Protein AF-A0A1V4TKJ9-F1 (afdb_monomer)

pLDDT: mean 89.29, std 8.99, range [47.62, 98.25]

Foldseek 3Di:
DQVVCCVVPVDHDKDWDDDVLRVPTDWIDDPVSFFIFDPVVFKDKFFAAPVPRHGDDAFDKGFIFIFGPPDDPRGGDRDGPQWIWGKHQDQDPVRDRGIGIGDTQAGNVQWDQFPNFTDHVSLLQVLQVVDQQFDNDKAWEWEDDPPGIAIEIETETDPVQPDPPPVSVVVVQVSSQVSCCVRRVDRYHYHYDYVPPDDDDDPDDPRYHYPYDD

Mean predicted aligned error: 8.85 Å

Secondary structure (DSSP, 8-state):
-HHHHHHHH------EEEEGGGTEEEEEE-TT-SSEEP-TTTEEEEEE-TTT-PBPPTT-EEEEEEEESS--SS---SEEEEEEEEEE-SPPTTS--S-EEPPP--BSTT-EEETTEEE-HHHHHHHHHTSTTEEEEEEEEEEEETTEEEEEEEEEEPTTTS-S-HHHHHHHHHHHHHHHHHHH-S-EEEEEE-TT-SPP-SSS---EEE----

Nearest PDB structures (foldseek):
  4rvo-assembly2_D  TM=9.087E-01  e=5.898E-28  Bacteroides thetaiotaomicron VPI-5482
  4r1m-assembly2_D  TM=9.110E-01  e=1.470E-27  Bacteroides thetaiotaomicron VPI-5482
  4r1m-assembly1_B  TM=9.215E-01  e=5.276E-27  Bacteroides thetaiotaomicron VPI-5482
  4rvo-assembly1_B  TM=9.141E-01  e=5.959E-27  Bacteroides thetaiotaomicron VPI-5482
  4r1l-assembly2_C  TM=5.191E-01  e=3.446E-27  Bacteroides thetaiotaomicron VPI-5482

Solvent-accessible surface area (backbone atoms only — not comparable to full-atom values): 12448 Å² total; per-residue (Å²): 108,62,66,61,46,28,77,75,69,76,44,88,78,72,59,70,45,61,42,72,92,71,74,28,78,74,30,33,34,58,97,80,71,75,35,30,40,42,61,59,92,45,32,50,77,48,42,18,34,81,87,80,68,44,76,49,60,85,62,40,74,16,28,37,25,39,23,44,73,74,44,80,95,66,69,39,72,71,40,73,70,40,35,28,28,26,43,39,73,67,69,43,94,88,70,49,72,48,36,25,32,46,72,74,49,41,36,66,84,65,47,41,73,50,82,88,38,80,42,39,64,47,56,55,48,55,56,50,68,74,39,90,50,46,41,95,52,59,37,40,38,36,36,59,64,86,95,42,60,44,40,38,38,39,32,24,34,29,72,88,65,64,58,96,51,66,72,58,52,54,56,51,46,52,53,52,34,51,50,46,29,73,74,62,75,43,82,58,45,68,44,84,44,60,66,84,70,66,89,83,58,95,69,86,64,80,39,68,45,79,64,56,79,129

Radius of gyration: 19.55 Å; Cα contacts (8 Å, |Δi|>4): 393; chains: 1; bounding box: 54×44×49 Å

Sequence (214 aa):
MRDRIYERLGIKAIDIYGTSELSGPLWCECSEQNGIHVWADMTLIEVLDPATGEPVANGEKGELVVTMLQKEALPIVRYRTGDITTMHEDVCPCGRTHPRIGRIQGRVDDMIIVRGINVFPSQVEHSLMTNPEVGNEFQIVVDRKGALDTMLVRVELRPEAFGDRLFELDAIKDRITHKLRGSLNVGVNVEIVEPGSLPRFEGKAKRVVDKRSL

Structure (mmCIF, N/CA/C/O backbone):
data_AF-A0A1V4TKJ9-F1
#
_entry.id   AF-A0A1V4TKJ9-F1
#
loop_
_atom_site.group_PDB
_atom_site.id
_atom_site.type_symbol
_atom_site.label_atom_id
_atom_site.label_alt_id
_atom_site.label_comp_id
_atom_site.label_asym_id
_atom_site.label_entity_id
_atom_site.label_seq_id
_atom_site.pdbx_PDB_ins_code
_atom_site.Cartn_x
_atom_site.Cartn_y
_atom_site.Cartn_z
_atom_site.occupancy
_atom_site.B_iso_or_equiv
_atom_site.auth_seq_id
_atom_site.auth_comp_id
_atom_site.auth_asym_id
_atom_site.auth_atom_id
_atom_site.pdbx_PDB_model_num
ATOM 1 N N . MET A 1 1 ? -3.222 11.098 0.802 1.00 71.94 1 MET A N 1
ATOM 2 C CA . MET A 1 1 ? -2.048 11.972 1.052 1.00 71.94 1 MET A CA 1
ATOM 3 C C . MET A 1 1 ? -1.622 12.708 -0.210 1.00 71.94 1 MET A C 1
ATOM 5 O O . MET A 1 1 ? -1.584 13.926 -0.155 1.00 71.94 1 MET A O 1
ATOM 9 N N . ARG A 1 2 ? -1.374 12.011 -1.332 1.00 86.25 2 ARG A N 1
ATOM 10 C CA . ARG A 1 2 ? -1.062 12.615 -2.643 1.00 86.25 2 ARG A CA 1
ATOM 11 C C . ARG A 1 2 ? -2.018 13.750 -3.031 1.00 86.25 2 ARG A C 1
ATOM 13 O O . ARG A 1 2 ? -1.562 14.869 -3.222 1.00 86.25 2 ARG A O 1
ATOM 20 N N . ASP A 1 3 ? -3.323 13.485 -3.036 1.00 86.19 3 ASP A N 1
ATOM 21 C CA . ASP A 1 3 ? -4.326 14.487 -3.438 1.00 86.19 3 ASP A CA 1
ATOM 22 C C . ASP A 1 3 ? -4.294 15.717 -2.530 1.00 86.19 3 ASP A C 1
ATOM 24 O O . ASP A 1 3 ? -4.290 16.841 -3.005 1.00 86.19 3 ASP A O 1
ATOM 28 N N . ARG A 1 4 ? -4.108 15.514 -1.221 1.00 85.56 4 ARG A N 1
ATOM 29 C CA . ARG A 1 4 ? -3.966 16.611 -0.250 1.00 85.56 4 ARG A CA 1
ATOM 30 C C . ARG A 1 4 ? -2.712 17.464 -0.483 1.00 85.56 4 ARG A C 1
ATOM 32 O O . ARG A 1 4 ? -2.744 18.658 -0.201 1.00 85.56 4 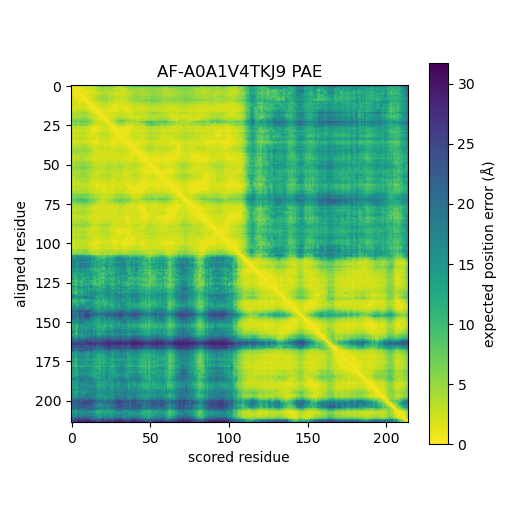ARG A O 1
ATOM 39 N N . ILE A 1 5 ? -1.605 16.872 -0.944 1.00 88.00 5 ILE A N 1
ATOM 40 C CA . ILE A 1 5 ? -0.387 17.617 -1.316 1.00 88.00 5 ILE A CA 1
ATOM 41 C C . ILE A 1 5 ? -0.684 18.479 -2.545 1.00 88.00 5 ILE A C 1
ATOM 43 O O . ILE A 1 5 ? -0.371 19.669 -2.549 1.00 88.00 5 ILE A O 1
ATOM 47 N N . TYR A 1 6 ? -1.340 17.893 -3.547 1.00 91.38 6 TYR A N 1
ATOM 48 C CA . TYR A 1 6 ? -1.729 18.600 -4.760 1.00 91.38 6 TYR A CA 1
ATOM 49 C C . TYR A 1 6 ? -2.710 19.745 -4.472 1.00 91.38 6 TYR A C 1
ATOM 51 O O . TYR A 1 6 ? -2.458 20.873 -4.877 1.00 91.38 6 TYR A O 1
ATOM 59 N N . GLU A 1 7 ? -3.769 19.496 -3.703 1.00 93.75 7 GLU A N 1
ATOM 60 C CA . GLU A 1 7 ? -4.778 20.496 -3.326 1.00 93.75 7 GLU A CA 1
ATOM 61 C C . GLU A 1 7 ? -4.181 21.699 -2.587 1.00 93.75 7 GLU A C 1
ATOM 63 O O . GLU A 1 7 ? -4.624 22.828 -2.782 1.00 93.75 7 GLU A O 1
ATOM 68 N N . ARG A 1 8 ? -3.183 21.476 -1.724 1.00 92.75 8 ARG A N 1
ATOM 69 C CA . ARG A 1 8 ? -2.593 22.543 -0.901 1.00 92.75 8 ARG A CA 1
ATOM 70 C C . ARG A 1 8 ? -1.489 23.320 -1.600 1.00 92.75 8 ARG A C 1
ATOM 72 O O . ARG A 1 8 ? -1.318 24.498 -1.309 1.00 92.75 8 ARG A O 1
ATOM 79 N N . LEU A 1 9 ? -0.700 22.653 -2.439 1.00 95.88 9 LEU A N 1
ATOM 80 C CA . LEU A 1 9 ? 0.533 23.223 -2.989 1.00 95.88 9 LEU A CA 1
ATOM 81 C C . LEU A 1 9 ? 0.490 23.404 -4.510 1.00 95.88 9 LEU A C 1
ATOM 83 O O . LEU A 1 9 ? 1.365 24.062 -5.059 1.00 95.88 9 LEU A O 1
ATOM 87 N N . GLY A 1 10 ? -0.481 22.807 -5.205 1.00 94.94 10 GLY A N 1
ATOM 88 C CA . GLY A 1 10 ? -0.532 22.776 -6.669 1.00 94.94 10 GLY A CA 1
ATOM 89 C C . GLY A 1 10 ? 0.558 21.907 -7.311 1.00 94.94 10 GLY A C 1
ATOM 90 O O . GLY A 1 10 ? 0.783 21.995 -8.516 1.00 94.94 10 GLY A O 1
ATOM 91 N N . ILE A 1 11 ? 1.250 21.072 -6.527 1.00 95.31 11 ILE A N 1
ATOM 92 C CA . ILE A 1 11 ? 2.398 20.267 -6.973 1.00 95.31 11 ILE A CA 1
ATOM 93 C C . ILE A 1 11 ? 1.984 18.801 -7.115 1.00 95.31 11 ILE A C 1
ATOM 95 O O . ILE A 1 11 ? 1.393 18.217 -6.205 1.00 95.31 11 ILE A O 1
ATOM 99 N N . LYS A 1 12 ? 2.334 18.179 -8.248 1.00 92.56 12 LYS A N 1
ATOM 100 C CA . LYS A 1 12 ? 2.172 16.733 -8.443 1.00 92.56 12 LYS A CA 1
ATOM 101 C C . LYS A 1 12 ? 3.257 15.976 -7.676 1.00 92.56 12 LYS A C 1
ATOM 103 O O . LYS A 1 12 ? 4.438 16.121 -7.974 1.00 92.56 12 LYS A O 1
ATOM 108 N N . ALA A 1 13 ? 2.851 15.150 -6.716 1.00 94.12 13 ALA A N 1
ATOM 109 C CA . ALA A 1 13 ? 3.750 14.229 -6.026 1.00 94.12 13 ALA A CA 1
ATOM 110 C C . ALA A 1 13 ? 3.891 12.915 -6.814 1.00 94.12 13 ALA A C 1
ATOM 112 O O . ALA A 1 13 ? 2.884 12.322 -7.206 1.00 94.12 13 ALA A O 1
ATOM 113 N N . ILE A 1 14 ? 5.131 12.473 -7.016 1.00 95.25 14 ILE A N 1
ATOM 114 C CA . ILE A 1 14 ? 5.501 11.225 -7.696 1.00 95.25 14 ILE A CA 1
ATOM 115 C C . ILE A 1 14 ? 5.927 10.215 -6.637 1.00 95.25 14 ILE A C 1
ATOM 117 O O . ILE A 1 14 ? 6.733 10.550 -5.767 1.00 95.25 14 ILE A O 1
ATOM 121 N N . ASP A 1 15 ? 5.372 9.005 -6.689 1.00 94.06 15 ASP A N 1
ATOM 122 C CA . ASP A 1 15 ? 5.784 7.927 -5.791 1.00 94.06 15 ASP A CA 1
ATOM 123 C C . ASP A 1 15 ? 7.141 7.356 -6.225 1.00 94.06 15 ASP A C 1
ATOM 125 O O . ASP A 1 15 ? 7.399 7.160 -7.417 1.00 94.06 15 ASP A O 1
ATOM 129 N N . ILE A 1 16 ? 8.014 7.115 -5.250 1.00 95.00 16 ILE A N 1
ATOM 130 C CA . ILE A 1 16 ? 9.363 6.581 -5.450 1.00 95.00 16 ILE A CA 1
ATOM 131 C C . ILE A 1 16 ? 9.525 5.406 -4.497 1.00 95.00 16 ILE A C 1
ATOM 133 O O . ILE A 1 16 ? 9.310 5.540 -3.293 1.00 95.00 16 ILE A O 1
ATOM 137 N N . TYR A 1 17 ? 9.934 4.266 -5.039 1.00 95.25 17 TYR A N 1
ATOM 138 C CA . TYR A 1 17 ? 10.171 3.046 -4.289 1.00 95.25 17 TYR A CA 1
ATOM 139 C C . TYR A 1 17 ? 11.648 2.658 -4.306 1.00 95.25 17 TYR A C 1
ATOM 141 O O . TYR A 1 17 ? 12.352 2.776 -5.313 1.00 95.25 17 TYR A O 1
ATOM 149 N N . GLY A 1 18 ? 12.099 2.133 -3.176 1.00 92.06 18 GLY A N 1
ATOM 150 C CA . GLY A 1 18 ? 13.362 1.431 -3.056 1.00 92.06 18 GLY A CA 1
ATOM 151 C C . GLY A 1 18 ? 13.646 1.050 -1.612 1.00 92.06 18 GLY A C 1
ATOM 152 O O . GLY A 1 18 ? 13.022 1.565 -0.682 1.00 92.06 18 GLY A O 1
ATOM 153 N N . THR A 1 19 ? 14.604 0.148 -1.432 1.00 90.19 19 THR A N 1
ATOM 154 C CA . THR A 1 19 ? 15.095 -0.283 -0.120 1.00 90.19 19 THR A CA 1
ATOM 155 C C . THR A 1 19 ? 16.615 -0.171 -0.098 1.00 90.19 19 THR A C 1
ATOM 157 O O . THR A 1 19 ? 17.263 -0.133 -1.147 1.00 90.19 19 THR A O 1
ATOM 160 N N . SER A 1 20 ? 17.217 -0.113 1.088 1.00 88.12 20 SER A N 1
ATOM 161 C CA . SER A 1 20 ? 18.677 -0.034 1.223 1.00 88.12 20 SER A CA 1
ATOM 162 C C . SER A 1 20 ? 19.384 -1.217 0.547 1.00 88.12 20 SER A C 1
ATOM 164 O O . SER A 1 20 ? 20.439 -1.048 -0.064 1.00 88.12 20 SER A O 1
ATOM 166 N N . GLU A 1 21 ? 18.780 -2.405 0.589 1.00 89.38 21 GLU A N 1
ATOM 167 C CA . GLU A 1 21 ? 19.263 -3.625 -0.063 1.00 89.38 21 GLU A CA 1
ATOM 168 C C . GLU A 1 21 ? 19.315 -3.485 -1.589 1.00 89.38 21 GLU A C 1
ATOM 170 O O . GLU A 1 21 ? 20.209 -4.050 -2.224 1.00 89.38 21 GLU A O 1
ATOM 175 N N . LEU A 1 22 ? 18.413 -2.692 -2.173 1.00 90.00 22 LEU A N 1
ATOM 176 C CA . LEU A 1 22 ? 18.356 -2.391 -3.608 1.00 90.00 22 LEU A CA 1
ATOM 177 C C . LEU A 1 22 ? 19.194 -1.163 -4.005 1.00 90.00 22 LEU A C 1
ATOM 179 O O . LEU A 1 22 ? 19.094 -0.699 -5.137 1.00 90.00 22 LEU A O 1
ATOM 183 N N . SER A 1 23 ? 20.049 -0.669 -3.102 1.00 87.62 23 SER A N 1
ATOM 184 C CA . SER A 1 23 ? 20.851 0.555 -3.263 1.00 87.62 23 SER A CA 1
ATOM 185 C C . SER A 1 23 ? 20.056 1.863 -3.122 1.00 87.62 23 SER A C 1
ATOM 187 O O . SER A 1 23 ? 20.449 2.890 -3.671 1.00 87.62 23 SER A O 1
ATOM 189 N N . GLY A 1 24 ? 18.980 1.850 -2.329 1.00 87.25 24 GLY A N 1
ATOM 190 C CA . GLY A 1 24 ? 18.182 3.032 -2.000 1.00 87.25 24 GLY A CA 1
ATOM 191 C C . GLY A 1 24 ? 16.987 3.236 -2.941 1.00 87.25 24 GLY A C 1
ATOM 192 O O . GLY A 1 24 ? 16.516 2.269 -3.540 1.00 87.25 24 GLY A O 1
ATOM 193 N N . PRO A 1 25 ? 16.443 4.466 -3.043 1.00 89.81 25 PRO A N 1
ATOM 194 C CA . PRO A 1 25 ? 15.345 4.765 -3.959 1.00 89.81 25 PRO A CA 1
ATOM 195 C C . PRO A 1 25 ? 15.797 4.536 -5.404 1.00 89.81 25 PRO A C 1
ATOM 197 O O . PRO A 1 25 ? 16.771 5.140 -5.850 1.00 89.81 25 PRO A O 1
ATOM 200 N N . LEU A 1 26 ? 15.087 3.664 -6.122 1.00 90.62 26 LEU A N 1
ATOM 201 C CA . LEU A 1 26 ? 15.509 3.184 -7.439 1.00 90.62 26 LEU A CA 1
ATOM 202 C C . LEU A 1 26 ? 14.414 3.345 -8.492 1.00 90.62 26 LEU A C 1
ATOM 204 O O . LEU A 1 26 ? 14.698 3.746 -9.612 1.00 90.62 26 LEU A O 1
ATOM 208 N N . TRP A 1 27 ? 13.161 3.068 -8.146 1.00 96.31 27 TRP A N 1
ATOM 209 C CA . TRP A 1 27 ? 12.049 3.067 -9.094 1.00 96.31 27 TRP A CA 1
ATOM 210 C C . TRP A 1 27 ? 11.072 4.197 -8.790 1.00 96.31 27 TRP A C 1
ATOM 212 O O . TRP A 1 27 ? 10.921 4.600 -7.639 1.00 96.31 27 TRP A O 1
ATOM 222 N N . CYS A 1 28 ? 10.378 4.714 -9.802 1.00 96.62 28 CYS A N 1
ATOM 223 C CA . CYS A 1 28 ? 9.432 5.815 -9.620 1.00 96.62 28 CYS A CA 1
ATOM 224 C C . CYS A 1 28 ? 8.231 5.742 -10.570 1.00 96.62 28 CYS A C 1
ATOM 226 O O . CYS A 1 28 ? 8.263 5.068 -11.605 1.00 96.62 28 CYS A O 1
ATOM 228 N N . GLU A 1 29 ? 7.150 6.437 -10.216 1.00 97.44 29 GLU A N 1
ATOM 229 C CA . GLU A 1 29 ? 6.040 6.669 -11.143 1.00 97.44 29 GLU A CA 1
ATOM 230 C C . GLU A 1 29 ? 6.471 7.566 -12.313 1.00 97.44 29 GLU A C 1
ATOM 232 O O . GLU A 1 29 ? 7.376 8.396 -12.213 1.00 97.44 29 GLU A O 1
ATOM 237 N N . CYS A 1 30 ? 5.764 7.435 -13.435 1.00 97.00 30 CYS A N 1
ATOM 238 C CA . CYS A 1 30 ? 5.823 8.409 -14.521 1.00 97.00 30 CYS A CA 1
ATOM 239 C C . CYS A 1 30 ? 4.731 9.488 -14.367 1.00 97.00 30 CYS A C 1
ATOM 241 O O . CYS A 1 30 ? 3.986 9.521 -13.387 1.00 97.00 30 CYS A O 1
ATOM 243 N N . SER A 1 31 ? 4.601 10.360 -15.372 1.00 95.19 31 SER A N 1
ATOM 244 C CA . SER A 1 31 ? 3.574 11.411 -15.431 1.00 95.19 31 SER A CA 1
ATOM 245 C C . SER A 1 31 ? 2.135 10.898 -15.359 1.00 95.19 31 SER A C 1
ATOM 247 O O . SER A 1 31 ? 1.257 11.662 -14.962 1.00 95.19 31 SER A O 1
ATOM 249 N N . GLU A 1 32 ? 1.904 9.629 -15.711 1.00 96.44 32 GLU A N 1
ATOM 250 C CA . GLU A 1 32 ? 0.585 8.987 -15.645 1.00 96.44 32 GLU A CA 1
ATOM 251 C C . GLU A 1 32 ? 0.137 8.691 -14.206 1.00 96.44 32 GLU A C 1
ATOM 253 O O . GLU A 1 32 ? -1.039 8.423 -13.987 1.00 96.44 32 GLU A O 1
ATOM 258 N N . GLN A 1 33 ? 1.053 8.717 -13.221 1.00 95.31 33 GLN A N 1
ATOM 259 C CA . GLN A 1 33 ? 0.774 8.425 -11.802 1.00 95.31 33 GLN A CA 1
ATOM 260 C C . GLN A 1 33 ? -0.016 7.115 -11.583 1.00 95.31 33 GLN A C 1
ATOM 262 O O . GLN A 1 33 ? -0.823 7.002 -10.657 1.00 95.31 33 GLN A O 1
ATOM 267 N N . ASN A 1 34 ? 0.227 6.133 -12.459 1.00 94.88 34 ASN A N 1
ATOM 268 C CA . ASN A 1 34 ? -0.451 4.841 -12.515 1.00 94.88 34 ASN A CA 1
ATOM 269 C C . ASN A 1 34 ? 0.568 3.695 -12.422 1.00 94.88 34 ASN A C 1
ATOM 271 O O . ASN A 1 34 ? 0.853 3.006 -13.409 1.00 94.88 34 ASN A O 1
ATOM 275 N N . GLY A 1 35 ? 1.142 3.540 -11.230 1.00 96.06 35 GLY A N 1
ATOM 276 C CA . GLY A 1 35 ? 2.146 2.525 -10.926 1.00 96.06 35 GLY A CA 1
ATOM 277 C C . GLY A 1 35 ? 3.586 3.005 -11.110 1.00 96.06 35 GLY A C 1
ATOM 278 O O . GLY A 1 35 ? 3.878 3.960 -11.835 1.00 96.06 35 GLY A O 1
ATOM 279 N N . ILE A 1 36 ? 4.488 2.319 -10.417 1.00 97.94 36 ILE A N 1
ATOM 280 C CA . ILE A 1 36 ? 5.917 2.615 -10.331 1.00 97.94 36 ILE A CA 1
ATOM 281 C C . ILE A 1 36 ? 6.643 1.766 -11.372 1.00 97.94 36 ILE A C 1
ATOM 283 O O . ILE A 1 36 ? 6.546 0.542 -11.332 1.00 97.94 36 ILE A O 1
ATOM 287 N N . HIS A 1 37 ? 7.372 2.391 -12.295 1.00 98.25 37 HIS A N 1
ATOM 288 C CA . HIS A 1 37 ? 8.124 1.668 -13.320 1.00 98.25 37 HIS A CA 1
ATOM 289 C C . HIS A 1 37 ? 9.365 0.999 -12.738 1.00 98.25 37 HIS A C 1
ATOM 291 O O . HIS A 1 37 ? 10.233 1.676 -12.189 1.00 98.25 37 HIS A O 1
ATOM 297 N N . VAL A 1 38 ? 9.477 -0.310 -12.950 1.00 97.31 38 VAL A N 1
ATOM 298 C CA . VAL A 1 38 ? 10.602 -1.134 -12.511 1.00 97.31 38 VAL A CA 1
ATOM 299 C C . VAL A 1 38 ? 11.560 -1.361 -13.672 1.00 97.31 38 VAL A C 1
ATOM 301 O O . VAL A 1 38 ? 11.181 -1.905 -14.705 1.00 97.31 38 VAL A O 1
ATOM 304 N N . TRP A 1 39 ? 12.811 -0.939 -13.522 1.00 95.75 39 TRP A N 1
ATOM 305 C CA . TRP A 1 39 ? 13.800 -0.942 -14.603 1.00 95.75 39 TRP A CA 1
ATOM 306 C C . TRP A 1 39 ? 14.305 -2.366 -14.878 1.00 95.75 39 TRP A C 1
ATOM 308 O O . TRP A 1 39 ? 15.288 -2.832 -14.298 1.00 95.75 39 TRP A O 1
ATOM 318 N N . ALA A 1 40 ? 13.554 -3.085 -15.717 1.00 94.94 40 ALA A N 1
ATOM 319 C CA . ALA A 1 40 ? 13.762 -4.496 -16.065 1.00 94.94 40 ALA A CA 1
ATOM 320 C C . ALA A 1 40 ? 15.147 -4.841 -16.655 1.00 94.94 40 ALA A C 1
ATOM 322 O O . ALA A 1 40 ? 15.560 -5.995 -16.654 1.00 94.94 40 ALA A O 1
ATOM 323 N N . ASP A 1 41 ? 15.877 -3.849 -17.158 1.00 95.31 41 ASP A N 1
ATOM 324 C CA . ASP A 1 41 ? 17.264 -3.963 -17.618 1.00 95.31 41 ASP A CA 1
ATOM 325 C C . ASP A 1 41 ? 18.272 -4.073 -16.459 1.00 95.31 41 ASP A C 1
ATOM 327 O O . ASP A 1 41 ? 19.354 -4.643 -16.617 1.00 95.31 41 ASP A O 1
ATOM 331 N N . MET A 1 42 ? 17.905 -3.573 -15.277 1.00 94.38 42 MET A N 1
ATOM 332 C CA . MET A 1 42 ? 18.713 -3.638 -14.057 1.00 94.38 42 MET A CA 1
ATOM 333 C C . MET A 1 42 ? 18.191 -4.657 -13.042 1.00 94.38 42 MET A C 1
ATOM 335 O O . MET A 1 42 ? 18.939 -5.081 -12.157 1.00 94.38 42 MET A O 1
ATOM 339 N N . THR A 1 43 ? 16.912 -5.023 -13.127 1.00 95.00 43 THR A N 1
ATOM 340 C CA . THR A 1 43 ? 16.196 -5.768 -12.085 1.00 95.00 43 THR A CA 1
ATOM 341 C C . THR A 1 43 ? 15.238 -6.785 -12.688 1.00 95.00 43 THR A C 1
ATOM 343 O O . THR A 1 43 ? 14.524 -6.488 -13.634 1.00 95.00 43 THR A O 1
ATOM 346 N N . LEU A 1 44 ? 15.185 -7.981 -12.114 1.00 96.88 44 LEU A N 1
ATOM 347 C CA . LEU A 1 44 ? 14.124 -8.951 -12.361 1.00 96.88 44 LEU A CA 1
ATOM 348 C C . LEU A 1 44 ? 13.220 -8.970 -11.129 1.00 96.88 44 LEU A C 1
ATOM 350 O O . LEU A 1 44 ? 13.718 -9.118 -10.011 1.00 96.88 44 LEU A O 1
ATOM 354 N N . ILE A 1 45 ? 11.914 -8.813 -11.331 1.00 97.19 45 ILE A N 1
ATOM 355 C CA . ILE A 1 45 ? 10.929 -8.835 -10.248 1.00 97.19 45 ILE A CA 1
ATOM 356 C C . ILE A 1 45 ? 9.945 -9.984 -10.408 1.00 97.19 45 ILE A C 1
ATOM 358 O O . ILE A 1 45 ? 9.621 -10.397 -11.518 1.00 97.19 45 ILE A O 1
ATOM 362 N N . GLU A 1 46 ? 9.455 -10.460 -9.275 1.00 98.19 46 GLU A N 1
ATOM 363 C CA . GLU A 1 46 ? 8.350 -11.401 -9.164 1.00 98.19 46 GLU A CA 1
ATOM 364 C C . GLU A 1 46 ? 7.371 -10.854 -8.116 1.00 98.19 46 GLU A C 1
ATOM 366 O O . GLU A 1 46 ? 7.778 -10.167 -7.175 1.00 98.19 46 GLU A O 1
ATOM 371 N N . VAL A 1 47 ? 6.085 -11.171 -8.253 1.00 98.19 47 VAL A N 1
ATOM 372 C CA . VAL A 1 47 ? 5.099 -10.969 -7.185 1.00 98.19 47 VAL A CA 1
ATOM 373 C C . VAL A 1 47 ? 4.559 -12.341 -6.815 1.00 98.19 47 VAL A C 1
ATOM 375 O O . VAL A 1 47 ? 3.968 -13.025 -7.650 1.00 98.19 47 VAL A O 1
ATOM 378 N N . LEU A 1 48 ? 4.836 -12.770 -5.587 1.00 98.00 48 LEU A N 1
ATOM 379 C CA . LEU A 1 48 ? 4.583 -14.132 -5.125 1.00 98.00 48 LEU A CA 1
ATOM 380 C C . LEU A 1 48 ? 3.517 -14.148 -4.035 1.00 98.00 48 LEU A C 1
ATOM 382 O O . LEU A 1 48 ? 3.419 -13.223 -3.230 1.00 98.00 48 LEU A O 1
ATOM 386 N N . ASP A 1 49 ? 2.749 -15.225 -3.949 1.00 95.44 49 ASP A N 1
ATOM 387 C CA . ASP A 1 49 ? 1.930 -15.479 -2.774 1.00 95.44 49 ASP A CA 1
ATOM 388 C C . ASP A 1 49 ? 2.871 -15.700 -1.567 1.00 95.44 49 ASP A C 1
ATOM 390 O O . ASP A 1 49 ? 3.736 -16.581 -1.617 1.00 95.44 49 ASP A O 1
ATOM 394 N N . PRO A 1 50 ? 2.743 -14.927 -0.470 1.00 90.62 50 PRO A N 1
ATOM 395 C CA . PRO A 1 50 ? 3.685 -15.010 0.645 1.00 90.62 50 PRO A CA 1
ATOM 396 C C . PRO A 1 50 ? 3.702 -16.372 1.356 1.00 90.62 50 PRO A C 1
ATOM 398 O O . PRO A 1 50 ? 4.717 -16.722 1.967 1.00 90.62 50 PRO A O 1
ATOM 401 N N . ALA A 1 51 ? 2.591 -17.113 1.311 1.00 89.38 51 ALA A N 1
ATOM 402 C CA . ALA A 1 51 ? 2.416 -18.396 1.980 1.00 89.38 51 ALA A CA 1
ATOM 403 C C . ALA A 1 51 ? 2.924 -19.564 1.129 1.00 89.38 51 ALA A C 1
ATOM 405 O O . ALA A 1 51 ? 3.554 -20.474 1.668 1.00 89.38 51 ALA A O 1
ATOM 406 N N . THR A 1 52 ? 2.659 -19.548 -0.179 1.00 94.12 52 THR A N 1
ATOM 407 C CA . THR A 1 52 ? 3.058 -20.647 -1.077 1.00 94.12 52 THR A CA 1
ATOM 408 C C . THR A 1 52 ? 4.415 -20.421 -1.739 1.00 94.12 52 THR A C 1
ATOM 410 O O . THR A 1 52 ? 5.112 -21.386 -2.034 1.00 94.12 52 THR A O 1
ATOM 413 N N . GLY A 1 53 ? 4.820 -19.163 -1.933 1.00 94.19 53 GLY A N 1
ATOM 414 C CA . GLY A 1 53 ? 6.012 -18.800 -2.699 1.00 94.19 53 GLY A CA 1
ATOM 415 C C . GLY A 1 53 ? 5.837 -18.911 -4.217 1.00 94.19 53 GLY A C 1
ATOM 416 O O . GLY A 1 53 ? 6.818 -18.760 -4.944 1.00 94.19 53 GLY A O 1
ATOM 417 N N . GLU A 1 54 ? 4.616 -19.157 -4.696 1.00 97.56 54 GLU A N 1
ATOM 418 C CA . GLU A 1 54 ? 4.300 -19.266 -6.121 1.00 97.56 54 GLU A CA 1
ATOM 419 C C . GLU A 1 54 ? 3.904 -17.905 -6.720 1.00 97.56 54 GLU A C 1
ATOM 421 O O . GLU A 1 54 ? 3.329 -17.072 -6.011 1.00 97.56 54 GLU A O 1
ATOM 426 N N . PRO A 1 55 ? 4.175 -17.650 -8.014 1.00 97.44 55 PRO A N 1
ATOM 427 C CA . PRO A 1 55 ? 3.758 -16.417 -8.675 1.00 97.44 55 PRO A CA 1
ATOM 428 C C . PRO A 1 55 ? 2.241 -16.224 -8.654 1.00 97.44 55 PRO A C 1
ATOM 430 O O . PRO A 1 55 ? 1.480 -17.143 -8.965 1.00 97.44 55 PRO A O 1
ATOM 433 N N . VAL A 1 56 ? 1.799 -15.005 -8.340 1.00 97.38 56 VAL A N 1
ATOM 434 C CA . VAL A 1 56 ? 0.387 -14.624 -8.483 1.00 97.38 56 VAL A CA 1
ATOM 435 C C . VAL A 1 56 ? 0.090 -14.171 -9.914 1.00 97.38 56 VAL A C 1
ATOM 437 O O . VAL A 1 56 ? 0.995 -13.848 -10.685 1.00 97.38 56 VAL A O 1
ATOM 440 N N . ALA A 1 57 ? -1.190 -14.138 -10.287 1.00 96.62 57 ALA A N 1
ATOM 441 C CA . ALA A 1 57 ? -1.597 -13.626 -11.593 1.00 96.62 57 ALA A CA 1
ATOM 442 C C . ALA A 1 57 ? -1.300 -12.119 -11.733 1.00 96.62 57 ALA A C 1
ATOM 444 O O . ALA A 1 57 ? -1.265 -11.377 -10.753 1.00 96.62 57 ALA A O 1
ATOM 445 N N . ASN A 1 58 ? -1.121 -11.642 -12.968 1.00 94.75 58 ASN A N 1
ATOM 446 C CA . ASN A 1 58 ? -0.924 -10.216 -13.243 1.00 94.75 58 ASN A CA 1
ATOM 447 C C . ASN A 1 58 ? -2.075 -9.379 -12.646 1.00 94.75 58 ASN A C 1
ATOM 449 O O . ASN A 1 58 ? -3.248 -9.690 -12.850 1.00 94.75 58 ASN A O 1
ATOM 453 N N . GLY A 1 59 ? -1.736 -8.320 -11.912 1.00 95.06 59 GLY A N 1
ATOM 454 C CA . GLY A 1 59 ? -2.674 -7.481 -11.164 1.00 95.06 59 GLY A CA 1
ATOM 455 C C . GLY A 1 59 ? -3.094 -8.014 -9.787 1.00 95.06 59 GLY A C 1
ATOM 456 O O . GLY A 1 59 ? -3.645 -7.240 -9.003 1.00 95.06 59 GLY A O 1
ATOM 457 N N . GLU A 1 60 ? -2.810 -9.275 -9.454 1.00 96.50 60 GLU A N 1
ATOM 458 C CA . GLU A 1 60 ? -3.092 -9.828 -8.128 1.00 96.50 60 GLU A CA 1
ATOM 459 C C . GLU A 1 60 ? -2.055 -9.385 -7.095 1.00 96.50 60 GLU A C 1
ATOM 461 O O . GLU A 1 60 ? -0.921 -9.009 -7.409 1.00 96.50 60 GLU A O 1
ATOM 466 N N . LYS A 1 61 ? -2.474 -9.390 -5.828 1.00 94.88 61 LYS A N 1
ATOM 467 C CA . LYS A 1 61 ? -1.629 -8.961 -4.712 1.00 94.88 61 LYS A CA 1
ATOM 468 C C . LYS A 1 61 ? -0.698 -10.083 -4.280 1.00 94.88 61 LYS A C 1
ATOM 470 O O . LYS A 1 61 ? -1.150 -11.194 -4.025 1.00 94.88 61 LYS A O 1
ATOM 475 N N . GLY A 1 62 ? 0.563 -9.744 -4.062 1.00 96.06 62 GLY A N 1
ATOM 476 C CA . GLY A 1 62 ? 1.540 -10.639 -3.458 1.00 96.06 62 GLY A CA 1
ATOM 477 C C . GLY A 1 62 ? 2.737 -9.880 -2.906 1.00 96.06 62 GLY A C 1
ATOM 478 O O . GLY A 1 62 ? 2.780 -8.649 -2.924 1.00 96.06 62 GLY A O 1
ATOM 479 N N . GLU A 1 63 ? 3.701 -10.623 -2.386 1.00 97.06 63 GLU A N 1
ATOM 480 C CA . GLU A 1 63 ? 4.983 -10.100 -1.944 1.00 97.06 63 GLU A CA 1
ATOM 481 C C . GLU A 1 63 ? 5.904 -9.843 -3.134 1.00 97.06 63 GLU A C 1
ATOM 483 O O . GLU A 1 63 ? 6.110 -10.715 -3.979 1.00 97.06 63 GLU A O 1
ATOM 488 N N . LEU A 1 64 ? 6.493 -8.652 -3.163 1.00 97.88 64 LEU A N 1
ATOM 489 C CA . LEU A 1 64 ? 7.519 -8.287 -4.121 1.00 97.88 64 LEU A CA 1
ATOM 490 C C . LEU A 1 64 ? 8.826 -9.034 -3.821 1.00 97.88 64 LEU A C 1
ATOM 492 O O . LEU A 1 64 ? 9.399 -8.938 -2.733 1.00 97.88 64 LEU A O 1
ATOM 496 N N . VAL A 1 65 ? 9.329 -9.737 -4.827 1.00 98.12 65 VAL A N 1
ATOM 497 C CA . VAL A 1 65 ? 10.617 -10.424 -4.792 1.00 98.12 65 VAL A CA 1
ATOM 498 C C . VAL A 1 65 ? 11.511 -9.861 -5.884 1.00 98.12 65 VAL A C 1
ATOM 500 O O . VAL A 1 65 ? 11.078 -9.683 -7.020 1.00 98.12 65 VAL A O 1
ATOM 503 N N . VAL A 1 66 ? 12.759 -9.545 -5.535 1.00 97.62 66 VAL A N 1
ATOM 504 C CA . VAL A 1 66 ? 13.664 -8.792 -6.412 1.00 97.62 66 VAL A CA 1
ATOM 505 C C . VAL A 1 66 ? 14.987 -9.522 -6.605 1.00 97.62 66 VAL A C 1
ATOM 507 O O . VAL A 1 66 ? 15.619 -9.980 -5.653 1.00 97.62 66 VAL A O 1
ATOM 510 N N . THR A 1 67 ? 15.441 -9.573 -7.851 1.00 97.69 67 THR A N 1
ATOM 511 C CA . THR A 1 67 ? 16.793 -9.969 -8.244 1.00 97.69 67 THR A CA 1
ATOM 512 C C . THR A 1 67 ? 17.473 -8.786 -8.932 1.00 97.69 67 THR A C 1
ATOM 514 O O . THR A 1 67 ? 16.965 -8.264 -9.922 1.00 97.69 67 THR A O 1
ATOM 517 N N . MET A 1 68 ? 18.625 -8.351 -8.424 1.00 96.31 68 MET A N 1
ATOM 518 C CA . MET A 1 68 ? 19.418 -7.272 -9.024 1.00 96.31 68 MET A CA 1
ATOM 519 C C . MET A 1 68 ? 20.365 -7.862 -10.072 1.00 96.31 68 MET A C 1
ATOM 521 O O . MET A 1 68 ? 21.237 -8.658 -9.731 1.00 96.31 68 MET A O 1
ATOM 525 N N . LEU A 1 69 ? 20.223 -7.453 -11.332 1.00 95.62 69 LEU A N 1
ATOM 526 C CA . LEU A 1 69 ? 20.976 -8.013 -12.462 1.00 95.62 69 LEU A CA 1
ATOM 527 C C . LEU A 1 69 ? 22.352 -7.361 -12.654 1.00 95.62 69 LEU A C 1
ATOM 529 O O . LEU A 1 69 ? 23.247 -7.980 -13.217 1.00 95.62 69 LEU A O 1
ATOM 533 N N . GLN A 1 70 ? 22.525 -6.123 -12.183 1.00 92.19 70 GLN A N 1
ATOM 534 C CA . GLN A 1 70 ? 23.739 -5.320 -12.405 1.00 92.19 70 GLN A CA 1
ATOM 535 C C . GLN A 1 70 ? 24.478 -4.942 -11.107 1.00 92.19 70 GLN A C 1
ATOM 537 O O . GLN A 1 70 ? 25.315 -4.043 -11.094 1.00 92.19 70 GLN A O 1
ATOM 542 N N . LYS A 1 71 ? 24.160 -5.592 -9.978 1.00 91.19 71 LYS A N 1
ATOM 543 C CA . LYS A 1 71 ? 24.762 -5.277 -8.673 1.00 91.19 71 LYS A CA 1
ATOM 544 C C . LYS A 1 71 ? 25.904 -6.244 -8.349 1.00 91.19 71 LYS A C 1
ATOM 546 O O . LYS A 1 71 ? 25.660 -7.370 -7.932 1.00 91.19 71 LYS A O 1
ATOM 551 N N . GLU A 1 72 ? 27.143 -5.781 -8.504 1.00 91.44 72 GLU A N 1
ATOM 552 C CA . GLU A 1 72 ? 28.343 -6.631 -8.402 1.00 91.44 72 GLU A CA 1
ATOM 553 C C . GLU A 1 72 ? 28.828 -6.858 -6.963 1.00 91.44 72 GLU A C 1
ATOM 555 O O . GLU A 1 72 ? 29.118 -7.985 -6.573 1.00 91.44 72 GLU A O 1
ATOM 560 N N . ALA A 1 73 ? 28.908 -5.797 -6.151 1.00 91.62 73 ALA A N 1
ATOM 561 C CA . ALA A 1 73 ? 29.523 -5.871 -4.819 1.00 91.62 73 ALA A CA 1
ATOM 562 C C . ALA A 1 73 ? 28.688 -6.663 -3.795 1.00 91.62 73 ALA A C 1
ATOM 564 O O . ALA A 1 73 ? 29.229 -7.231 -2.850 1.00 91.62 73 ALA A O 1
ATOM 565 N N . LEU A 1 74 ? 27.366 -6.685 -3.975 1.00 89.88 74 LEU A N 1
ATOM 566 C CA . LEU A 1 74 ? 26.435 -7.447 -3.146 1.00 89.88 74 LEU A CA 1
ATOM 567 C C . LEU A 1 74 ? 25.296 -7.958 -4.038 1.00 89.88 74 LEU A C 1
ATOM 569 O O . LEU A 1 74 ? 24.259 -7.286 -4.113 1.00 89.88 74 LEU A O 1
ATOM 573 N N . PRO A 1 75 ? 25.494 -9.092 -4.738 1.00 90.31 75 PRO A N 1
ATOM 574 C CA . PRO A 1 75 ? 24.472 -9.685 -5.587 1.00 90.31 75 PRO A CA 1
ATOM 575 C C . PRO A 1 75 ? 23.229 -10.026 -4.770 1.00 90.31 75 PRO A C 1
ATOM 577 O O . PRO A 1 75 ? 23.316 -10.612 -3.691 1.00 90.31 75 PRO A O 1
ATOM 580 N N . ILE A 1 76 ? 22.068 -9.646 -5.290 1.00 95.12 76 ILE A N 1
ATOM 581 C CA . ILE A 1 76 ? 20.771 -9.883 -4.660 1.00 95.12 76 ILE A CA 1
ATOM 582 C C . ILE A 1 76 ? 19.978 -10.786 -5.595 1.00 95.12 76 ILE A C 1
ATOM 584 O O . ILE A 1 76 ? 19.690 -10.385 -6.720 1.00 95.12 76 ILE A O 1
ATOM 588 N N . VAL A 1 77 ? 19.639 -11.993 -5.141 1.00 96.94 77 VAL A N 1
ATOM 589 C CA . VAL A 1 77 ? 18.893 -12.988 -5.923 1.00 96.94 77 VAL A CA 1
ATOM 590 C C . VAL A 1 77 ? 17.671 -13.426 -5.131 1.00 96.94 77 VAL A C 1
ATOM 592 O O . VAL A 1 77 ? 17.807 -13.874 -3.994 1.00 96.94 77 VAL A O 1
ATOM 595 N N . ARG A 1 78 ? 16.490 -13.275 -5.740 1.00 97.38 78 ARG A N 1
ATOM 596 C CA . ARG A 1 78 ? 15.169 -13.566 -5.158 1.00 97.38 78 ARG A CA 1
ATOM 597 C C . ARG A 1 78 ? 15.013 -13.055 -3.721 1.00 97.38 78 ARG A C 1
ATOM 599 O O . ARG A 1 78 ? 14.555 -13.768 -2.829 1.00 97.38 78 ARG A O 1
ATOM 606 N N . TYR A 1 79 ? 15.403 -11.806 -3.487 1.00 96.25 79 TYR A N 1
ATOM 607 C CA . TYR A 1 79 ? 15.234 -11.162 -2.192 1.00 96.25 79 TYR A CA 1
ATOM 608 C C . TYR A 1 79 ? 13.768 -10.830 -1.942 1.00 96.25 79 TYR A C 1
ATOM 610 O O . TYR A 1 79 ? 13.159 -10.055 -2.676 1.00 96.25 79 TYR A O 1
ATOM 618 N N . ARG A 1 80 ? 13.231 -11.438 -0.887 1.00 95.88 80 ARG A N 1
ATOM 619 C CA . ARG A 1 80 ? 11.892 -11.213 -0.348 1.00 95.88 80 ARG A CA 1
ATOM 620 C C . ARG A 1 80 ? 11.872 -9.899 0.426 1.00 95.88 80 ARG A C 1
ATOM 622 O O . ARG A 1 80 ? 12.428 -9.823 1.521 1.00 95.88 80 ARG A O 1
ATOM 629 N N . THR A 1 81 ? 11.278 -8.856 -0.153 1.00 94.44 81 THR A N 1
ATOM 630 C CA . THR A 1 81 ? 11.269 -7.517 0.466 1.00 94.44 81 THR A CA 1
ATOM 631 C C . THR A 1 81 ? 10.321 -7.450 1.667 1.00 94.44 81 THR A C 1
ATOM 633 O O . THR A 1 81 ? 10.417 -6.558 2.517 1.00 94.44 81 THR A O 1
ATOM 636 N N . GLY A 1 82 ? 9.385 -8.397 1.754 1.00 91.81 82 GLY A N 1
ATOM 637 C CA . GLY A 1 82 ? 8.245 -8.332 2.645 1.00 91.81 82 GLY A CA 1
ATOM 638 C C . GLY A 1 82 ? 7.212 -7.296 2.219 1.00 91.81 82 GLY A C 1
ATOM 639 O O . GLY A 1 82 ? 6.234 -7.158 2.932 1.00 91.81 82 GLY A O 1
ATOM 640 N N . ASP A 1 83 ? 7.375 -6.560 1.118 1.00 94.00 83 ASP A N 1
ATOM 641 C CA . ASP A 1 83 ? 6.416 -5.538 0.689 1.00 94.00 83 ASP A CA 1
ATOM 642 C C . ASP A 1 83 ? 5.301 -6.147 -0.165 1.00 94.00 83 ASP A C 1
ATOM 644 O O . ASP A 1 83 ? 5.562 -6.879 -1.118 1.00 94.00 83 ASP A O 1
ATOM 648 N N . ILE A 1 84 ? 4.049 -5.804 0.139 1.00 94.31 84 ILE A N 1
ATOM 649 C CA . ILE A 1 84 ? 2.880 -6.256 -0.619 1.00 94.31 84 ILE A CA 1
ATOM 650 C C . ILE A 1 84 ? 2.547 -5.261 -1.724 1.00 94.31 84 ILE A C 1
ATOM 652 O O . ILE A 1 84 ? 2.301 -4.080 -1.462 1.00 94.31 84 ILE A O 1
ATOM 656 N N . THR A 1 85 ? 2.482 -5.747 -2.959 1.00 96.94 85 THR A N 1
ATOM 657 C CA . THR A 1 85 ? 2.138 -4.951 -4.139 1.00 96.94 85 THR A CA 1
ATOM 658 C C . THR A 1 85 ? 1.397 -5.784 -5.189 1.00 96.94 85 THR A C 1
ATOM 660 O O . THR A 1 85 ? 1.118 -6.963 -4.985 1.00 96.94 85 THR A O 1
ATOM 663 N N . THR A 1 86 ? 1.038 -5.145 -6.297 1.00 97.50 86 THR A N 1
ATOM 664 C CA . THR A 1 86 ? 0.564 -5.778 -7.533 1.00 97.50 86 THR A CA 1
ATOM 665 C C . THR A 1 86 ? 1.602 -5.557 -8.628 1.00 97.50 86 THR A C 1
ATOM 667 O O . THR A 1 86 ? 2.368 -4.596 -8.561 1.00 97.50 86 THR A O 1
ATOM 670 N N . MET A 1 87 ? 1.625 -6.408 -9.651 1.00 97.31 87 MET A N 1
ATOM 671 C CA . MET A 1 87 ? 2.432 -6.199 -10.859 1.00 97.31 87 MET A CA 1
ATOM 672 C C . MET A 1 87 ? 1.523 -5.969 -12.064 1.00 97.31 87 MET A C 1
ATOM 674 O O . MET A 1 87 ? 0.424 -6.513 -12.110 1.00 97.31 87 MET A O 1
ATOM 678 N N . HIS A 1 88 ? 1.982 -5.145 -13.002 1.00 96.81 88 HIS A N 1
ATOM 679 C CA . HIS A 1 88 ? 1.307 -4.786 -14.242 1.00 96.81 88 HIS A CA 1
ATOM 680 C C . HIS A 1 88 ? 2.315 -4.815 -15.395 1.00 96.81 88 HIS A C 1
ATOM 682 O O . HIS A 1 88 ? 3.233 -3.993 -15.452 1.00 96.81 88 HIS A O 1
ATOM 688 N N . GLU A 1 89 ? 2.151 -5.769 -16.307 1.00 94.94 89 GLU A N 1
ATOM 689 C CA . GLU A 1 89 ? 3.046 -5.972 -17.459 1.00 94.94 89 GLU A CA 1
ATOM 690 C C . GLU A 1 89 ? 2.567 -5.280 -18.748 1.00 94.94 89 GLU A C 1
ATOM 692 O O . GLU A 1 89 ? 3.249 -5.312 -19.771 1.00 94.94 89 GLU A O 1
ATOM 697 N N . ASP A 1 90 ? 1.398 -4.637 -18.725 1.00 95.44 90 ASP A N 1
ATOM 698 C CA . ASP A 1 90 ? 0.890 -3.878 -19.863 1.00 95.44 90 ASP A CA 1
ATOM 699 C C . ASP A 1 90 ? 1.719 -2.6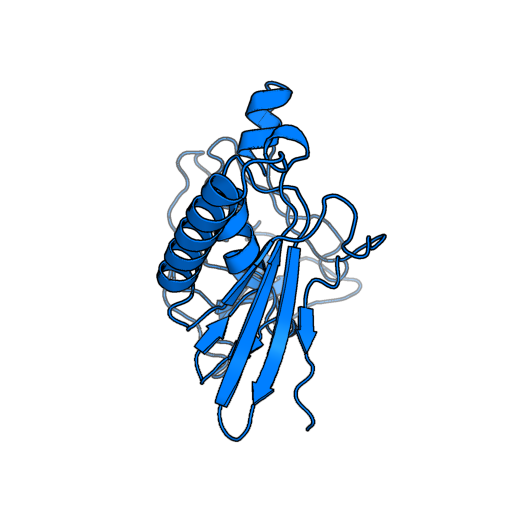09 -20.117 1.00 95.44 90 ASP A C 1
ATOM 701 O O . ASP A 1 90 ? 2.169 -1.922 -19.189 1.00 95.44 90 ASP A O 1
ATOM 705 N N . VAL A 1 91 ? 1.884 -2.279 -21.404 1.00 96.75 91 VAL A N 1
ATOM 706 C CA . VAL A 1 91 ? 2.609 -1.082 -21.845 1.00 96.75 91 VAL A CA 1
ATOM 707 C C . VAL A 1 91 ? 1.916 0.160 -21.295 1.00 96.75 91 VAL A C 1
ATOM 709 O O . VAL A 1 91 ? 0.737 0.408 -21.544 1.00 96.75 91 VAL A O 1
ATOM 712 N N . CYS A 1 92 ? 2.673 0.969 -20.559 1.00 97.56 92 CYS A N 1
ATOM 713 C CA . CYS A 1 92 ? 2.157 2.194 -19.970 1.00 97.56 92 CYS A CA 1
ATOM 714 C C . CYS A 1 92 ? 1.862 3.240 -21.062 1.00 97.56 92 CYS A C 1
ATOM 716 O O . CYS A 1 92 ? 2.661 3.372 -21.994 1.00 97.56 92 CYS A O 1
ATOM 718 N N . PRO A 1 93 ? 0.807 4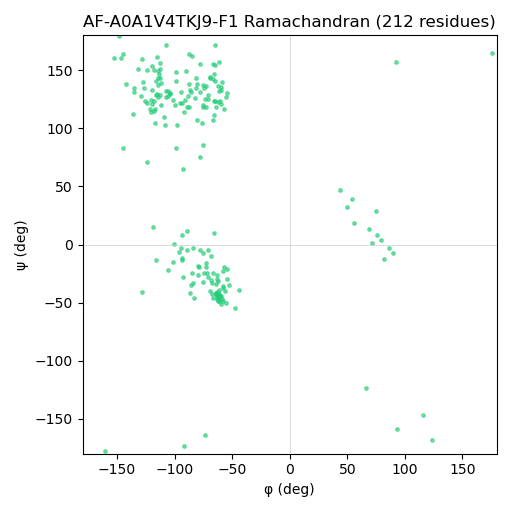.069 -20.924 1.00 97.69 93 PRO A N 1
ATOM 719 C CA . PRO A 1 93 ? 0.535 5.176 -21.846 1.00 97.69 93 PRO A CA 1
ATOM 720 C C . PRO A 1 93 ? 1.703 6.157 -22.039 1.00 97.69 93 PRO A C 1
ATOM 722 O O . PRO A 1 93 ? 1.782 6.817 -23.070 1.00 97.69 93 PRO A O 1
ATOM 725 N N . CYS A 1 94 ? 2.657 6.216 -21.099 1.00 97.44 94 CYS A N 1
ATOM 726 C CA . CYS A 1 94 ? 3.879 7.011 -21.255 1.00 97.44 94 CYS A CA 1
ATOM 727 C C . CYS A 1 94 ? 4.884 6.443 -22.282 1.00 97.44 94 CYS A C 1
ATOM 729 O O . CYS A 1 94 ? 5.931 7.050 -22.507 1.00 97.44 94 CYS A O 1
ATOM 731 N N . GLY A 1 95 ? 4.613 5.266 -22.858 1.00 97.56 95 GLY A N 1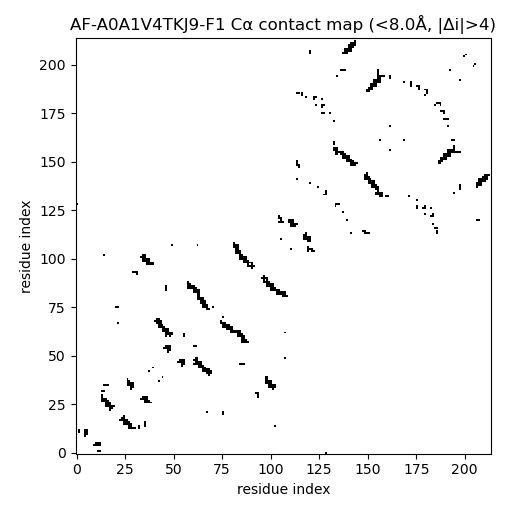
ATOM 732 C CA . GLY A 1 95 ? 5.433 4.597 -23.872 1.00 97.56 95 GLY A CA 1
ATOM 733 C C . GLY A 1 95 ? 6.509 3.652 -23.327 1.00 97.56 95 GLY A C 1
ATOM 734 O O . GLY A 1 95 ? 7.137 2.937 -24.104 1.00 97.56 95 GLY A O 1
ATOM 735 N N . ARG A 1 96 ? 6.734 3.611 -22.006 1.00 97.25 96 ARG A N 1
ATOM 736 C CA . ARG A 1 96 ? 7.678 2.661 -21.390 1.00 97.25 96 ARG A CA 1
ATOM 737 C C . ARG A 1 96 ? 7.104 1.245 -21.398 1.00 97.25 96 ARG A C 1
ATOM 739 O O . ARG A 1 96 ? 5.953 1.035 -21.023 1.00 97.25 96 ARG A O 1
ATOM 746 N N . THR A 1 97 ? 7.956 0.287 -21.748 1.00 96.75 97 THR A N 1
ATOM 747 C CA . THR A 1 97 ? 7.653 -1.154 -21.803 1.00 96.75 97 THR A CA 1
ATOM 748 C C . THR A 1 97 ? 8.073 -1.914 -20.546 1.00 96.75 97 THR A C 1
ATOM 750 O O . THR A 1 97 ? 7.785 -3.096 -20.413 1.00 96.75 97 THR A O 1
ATOM 753 N N . HIS A 1 98 ? 8.762 -1.244 -19.624 1.00 97.31 98 HIS A N 1
ATOM 754 C CA . HIS A 1 98 ? 9.117 -1.796 -18.325 1.00 97.31 98 HIS A CA 1
ATOM 755 C C . HIS A 1 98 ? 7.863 -2.076 -17.481 1.00 97.31 98 HIS A C 1
ATOM 757 O O . HIS A 1 98 ? 6.958 -1.227 -17.475 1.00 97.31 98 HIS A O 1
ATOM 763 N N . PRO A 1 99 ? 7.829 -3.194 -16.726 1.00 97.25 99 PRO A N 1
ATOM 764 C CA . PRO A 1 99 ? 6.704 -3.526 -15.869 1.00 97.25 99 PRO A CA 1
ATOM 765 C C . PRO A 1 99 ? 6.506 -2.446 -14.808 1.00 97.25 99 PRO A C 1
ATOM 767 O O . PRO A 1 99 ? 7.420 -1.686 -14.458 1.00 97.25 99 PRO A O 1
ATOM 770 N N . ARG A 1 100 ? 5.285 -2.374 -14.292 1.00 98.00 100 ARG A N 1
ATOM 771 C CA . ARG A 1 100 ? 4.923 -1.467 -13.210 1.00 98.00 100 ARG A CA 1
ATOM 772 C C . ARG A 1 100 ? 4.507 -2.260 -11.991 1.00 98.00 100 ARG A C 1
ATOM 774 O O . ARG A 1 100 ? 3.783 -3.241 -12.116 1.00 98.00 100 ARG A O 1
ATOM 781 N N . ILE A 1 101 ? 4.906 -1.797 -10.816 1.00 98.06 101 ILE A N 1
ATOM 782 C CA . ILE A 1 101 ? 4.313 -2.262 -9.564 1.00 98.06 101 ILE A CA 1
ATOM 783 C C . ILE A 1 101 ? 3.270 -1.264 -9.075 1.00 98.06 101 ILE A C 1
ATOM 785 O O . ILE A 1 101 ? 3.377 -0.054 -9.299 1.00 98.06 101 ILE A O 1
ATOM 789 N N . GLY A 1 102 ? 2.247 -1.775 -8.401 1.00 96.94 102 GLY A N 1
ATOM 790 C CA . GLY A 1 102 ? 1.301 -0.960 -7.662 1.00 96.94 102 GLY A CA 1
ATOM 791 C C . GLY A 1 102 ? 1.966 -0.240 -6.487 1.00 96.94 102 GLY A C 1
ATOM 792 O O . GLY A 1 102 ? 3.118 -0.486 -6.116 1.00 96.94 102 GLY A O 1
ATOM 793 N N . ARG A 1 103 ? 1.210 0.661 -5.860 1.00 92.69 103 ARG A N 1
ATOM 794 C CA . ARG A 1 103 ? 1.631 1.277 -4.600 1.00 92.69 103 ARG A CA 1
ATOM 795 C C . ARG A 1 103 ? 1.777 0.198 -3.526 1.00 92.69 103 ARG A C 1
ATOM 797 O O . ARG A 1 103 ? 0.880 -0.632 -3.377 1.00 92.69 103 ARG A O 1
ATOM 804 N N . ILE A 1 104 ? 2.848 0.272 -2.737 1.00 92.56 104 ILE A N 1
ATOM 805 C CA . ILE A 1 104 ? 3.075 -0.656 -1.624 1.00 92.56 104 ILE A CA 1
ATOM 806 C C . ILE A 1 104 ? 1.924 -0.557 -0.620 1.00 92.56 104 ILE A C 1
ATOM 808 O O . ILE A 1 104 ? 1.634 0.509 -0.070 1.00 92.56 104 ILE A O 1
ATOM 812 N N . GLN A 1 105 ? 1.255 -1.684 -0.396 1.00 86.25 105 GLN A N 1
ATOM 813 C CA . GLN A 1 105 ? 0.062 -1.798 0.444 1.00 86.25 105 GLN A CA 1
ATOM 814 C C . GLN A 1 105 ? 0.396 -2.197 1.885 1.00 86.25 105 GLN A C 1
ATOM 816 O O . GLN A 1 105 ? -0.493 -2.443 2.696 1.00 86.25 105 GLN A O 1
ATOM 821 N N . GLY A 1 106 ? 1.667 -2.234 2.246 1.00 83.81 106 GLY A N 1
ATOM 822 C CA . GLY A 1 106 ? 2.129 -2.639 3.565 1.00 83.81 106 GLY A CA 1
ATOM 823 C C . GLY A 1 106 ? 3.111 -3.782 3.444 1.00 83.81 106 GLY A C 1
ATOM 824 O O . GLY A 1 106 ? 3.579 -4.083 2.347 1.00 83.81 106 GLY A O 1
ATOM 825 N N . ARG A 1 107 ? 3.417 -4.397 4.582 1.00 83.81 107 ARG A N 1
ATOM 826 C CA . ARG A 1 107 ? 4.374 -5.487 4.640 1.00 83.81 107 ARG A CA 1
ATOM 827 C C . ARG A 1 107 ? 3.756 -6.778 5.148 1.00 83.81 107 ARG A C 1
ATOM 829 O O . ARG A 1 107 ? 2.793 -6.741 5.911 1.00 83.81 107 ARG A O 1
ATOM 836 N N . VAL A 1 108 ? 4.334 -7.901 4.737 1.00 80.25 108 VAL A N 1
ATOM 837 C CA . VAL A 1 108 ? 4.019 -9.254 5.202 1.00 80.25 108 VAL A CA 1
ATOM 838 C C . VAL A 1 108 ? 4.160 -9.335 6.723 1.00 80.25 108 VAL A C 1
ATOM 840 O O . VAL A 1 108 ? 3.316 -9.934 7.378 1.00 80.25 108 VAL A O 1
ATOM 843 N N . ASP A 1 109 ? 5.182 -8.692 7.296 1.00 72.00 109 ASP A N 1
ATOM 844 C CA . ASP A 1 109 ? 5.426 -8.684 8.743 1.00 72.00 109 ASP A CA 1
ATOM 845 C C . ASP A 1 109 ? 4.536 -7.698 9.517 1.00 72.00 109 ASP A C 1
ATOM 847 O O . ASP A 1 109 ? 4.234 -7.929 10.686 1.00 72.00 109 ASP A O 1
ATOM 851 N N . ASP A 1 110 ? 4.062 -6.634 8.865 1.00 74.44 110 ASP A N 1
ATOM 852 C CA . ASP A 1 110 ? 3.092 -5.688 9.435 1.00 74.44 110 ASP A CA 1
ATOM 853 C C . ASP A 1 110 ? 1.629 -6.174 9.290 1.00 74.44 110 ASP A C 1
ATOM 855 O O . ASP A 1 110 ? 0.698 -5.492 9.735 1.00 74.44 110 ASP A O 1
ATOM 859 N N . MET A 1 111 ? 1.400 -7.319 8.637 1.00 74.56 111 MET A N 1
ATOM 860 C CA . MET A 1 111 ? 0.071 -7.882 8.410 1.00 74.56 111 MET A CA 1
ATOM 861 C C . MET A 1 111 ? -0.523 -8.402 9.718 1.00 74.56 111 MET A C 1
ATOM 863 O O . MET A 1 111 ? 0.073 -9.223 10.414 1.00 74.56 111 MET A O 1
ATOM 867 N N . ILE A 1 112 ? -1.747 -7.976 10.029 1.00 85.38 112 ILE A N 1
ATOM 868 C CA . ILE A 1 112 ? -2.458 -8.457 11.211 1.00 85.38 112 ILE A CA 1
ATOM 869 C C . ILE A 1 112 ? -3.580 -9.381 10.770 1.00 85.38 112 ILE A C 1
ATOM 871 O O . ILE A 1 112 ? -4.428 -9.005 9.965 1.00 85.38 112 ILE A O 1
ATOM 875 N N . ILE A 1 113 ? -3.616 -10.583 11.333 1.00 82.62 113 ILE A N 1
ATOM 876 C CA . ILE A 1 113 ? -4.727 -11.510 11.128 1.00 82.62 113 ILE A CA 1
ATOM 877 C C . ILE A 1 113 ? -5.768 -11.231 12.206 1.00 82.62 113 ILE A C 1
ATOM 879 O O . ILE A 1 113 ? -5.479 -11.398 13.390 1.00 82.62 113 ILE A O 1
ATOM 883 N N . VAL A 1 114 ? -6.972 -10.827 11.810 1.00 86.12 114 VAL A N 1
ATOM 884 C CA . VAL A 1 114 ? -8.105 -10.624 12.721 1.00 86.12 114 VAL A CA 1
ATOM 885 C C . VAL A 1 114 ? -9.231 -11.546 12.278 1.00 86.12 114 VAL A C 1
ATOM 887 O O . VAL A 1 114 ? -9.786 -11.378 11.196 1.00 86.12 114 VAL A O 1
ATOM 890 N N . ARG A 1 115 ? -9.573 -12.539 13.110 1.00 85.31 115 ARG A N 1
ATOM 891 C CA . ARG A 1 115 ? -10.619 -13.541 12.802 1.00 85.31 115 ARG A CA 1
ATOM 892 C C . ARG A 1 115 ? -10.395 -14.263 11.460 1.00 85.31 115 ARG A C 1
ATOM 894 O O . ARG A 1 115 ? -11.344 -14.509 10.724 1.00 85.31 115 ARG A O 1
ATOM 901 N N . GLY A 1 116 ? -9.138 -14.579 11.141 1.00 79.38 116 GLY A N 1
ATOM 902 C CA . GLY A 1 116 ? -8.759 -15.262 9.897 1.00 79.38 116 GLY A CA 1
ATOM 903 C C . GLY A 1 116 ? -8.703 -14.367 8.655 1.00 79.38 116 GLY A C 1
ATOM 904 O O . GLY A 1 116 ? -8.449 -14.871 7.568 1.00 79.38 116 GLY A O 1
ATOM 905 N N . ILE A 1 117 ? -8.919 -13.056 8.801 1.00 84.69 117 ILE A N 1
ATOM 906 C CA . ILE A 1 117 ? -8.839 -12.085 7.706 1.00 84.69 117 ILE A CA 1
ATOM 907 C C . ILE A 1 117 ? -7.529 -11.307 7.817 1.00 84.69 117 ILE A C 1
ATOM 909 O O . ILE A 1 117 ? -7.204 -10.784 8.886 1.00 84.69 117 ILE A O 1
ATOM 913 N N . ASN A 1 118 ? -6.800 -11.219 6.706 1.00 81.06 118 ASN A N 1
ATOM 914 C CA . ASN A 1 118 ? -5.573 -10.438 6.592 1.00 81.06 118 ASN A CA 1
ATOM 915 C C . ASN A 1 118 ? -5.903 -8.947 6.494 1.00 81.06 118 ASN A C 1
ATOM 917 O O . ASN A 1 118 ? -6.588 -8.512 5.569 1.00 81.06 118 ASN A O 1
ATOM 921 N N . VAL A 1 119 ? -5.397 -8.166 7.444 1.00 84.62 119 VAL A N 1
ATOM 922 C CA . VAL A 1 119 ? -5.608 -6.722 7.531 1.00 84.62 119 VAL A CA 1
ATOM 923 C C . VAL A 1 119 ? -4.262 -6.018 7.446 1.00 84.62 119 VAL A C 1
ATOM 925 O O . VAL A 1 119 ? -3.396 -6.207 8.303 1.00 84.62 119 VAL A O 1
ATOM 928 N N . PHE A 1 120 ? -4.102 -5.155 6.442 1.00 84.62 120 PHE A N 1
ATOM 929 C CA . PHE A 1 120 ? -2.925 -4.298 6.329 1.00 84.62 120 PHE A CA 1
ATOM 930 C C . PHE A 1 120 ? -3.188 -2.926 6.963 1.00 84.62 120 PHE A C 1
ATOM 932 O O . PHE A 1 120 ? -4.179 -2.272 6.615 1.00 84.62 120 PHE A O 1
ATOM 939 N N . PRO A 1 121 ? -2.288 -2.411 7.822 1.00 86.88 121 PRO A N 1
ATOM 940 C CA . PRO A 1 121 ? -2.429 -1.072 8.398 1.00 86.88 121 PRO A CA 1
ATOM 941 C C . PRO A 1 121 ? -2.604 0.048 7.360 1.00 86.88 121 PRO A C 1
ATOM 943 O O . PRO A 1 121 ? -3.293 1.033 7.627 1.00 86.88 121 PRO A O 1
ATOM 946 N N . SER A 1 122 ? -2.041 -0.106 6.156 1.00 83.25 122 SER A N 1
ATOM 947 C CA . SER A 1 122 ? -2.201 0.873 5.072 1.00 83.25 122 SER A CA 1
ATOM 948 C C . SER A 1 122 ? -3.634 0.931 4.514 1.00 83.25 122 SER A C 1
ATOM 950 O O . SER A 1 122 ? -4.078 1.995 4.086 1.00 83.25 122 SER A O 1
ATOM 952 N N . GLN A 1 123 ? -4.382 -0.183 4.532 1.00 84.25 123 GLN A N 1
ATOM 953 C CA . GLN A 1 123 ? -5.781 -0.217 4.092 1.00 84.25 123 GLN A CA 1
ATOM 954 C C . GLN A 1 123 ? -6.659 0.553 5.078 1.00 84.25 123 GLN A C 1
ATOM 956 O O . GLN A 1 123 ? -7.532 1.318 4.664 1.00 84.25 123 GLN A O 1
ATOM 961 N N . VAL A 1 124 ? -6.375 0.401 6.377 1.00 90.12 124 VAL A N 1
ATOM 962 C CA . VAL A 1 124 ? -7.007 1.191 7.439 1.00 90.12 124 VAL A CA 1
ATOM 963 C C . VAL A 1 124 ? -6.725 2.673 7.211 1.00 90.12 124 VAL A C 1
ATOM 965 O O . VAL A 1 124 ? -7.666 3.460 7.144 1.00 90.12 124 VAL A O 1
ATOM 968 N N . GLU A 1 125 ? -5.457 3.047 7.009 1.00 89.19 125 GLU A N 1
ATOM 969 C CA . GLU A 1 125 ? -5.077 4.430 6.705 1.00 89.19 125 GLU A CA 1
ATOM 970 C C . GLU A 1 125 ? -5.820 4.964 5.483 1.00 89.19 125 GLU A C 1
ATOM 972 O O . GLU A 1 125 ? -6.417 6.034 5.548 1.00 89.19 125 GLU A O 1
ATOM 977 N N . HIS A 1 126 ? -5.810 4.231 4.370 1.00 87.00 126 HIS A N 1
ATOM 978 C CA . HIS A 1 126 ? -6.455 4.668 3.140 1.00 87.00 126 HIS A CA 1
ATOM 979 C C . HIS A 1 126 ? -7.948 4.928 3.358 1.00 87.00 126 HIS A C 1
ATOM 981 O O . HIS A 1 126 ? -8.424 6.010 3.019 1.00 87.00 126 HIS A O 1
ATOM 987 N N . SER A 1 127 ? -8.660 3.994 4.000 1.00 90.19 127 SER A N 1
ATOM 988 C CA . SER A 1 127 ? -10.083 4.143 4.326 1.00 90.19 127 SER A CA 1
ATOM 989 C C . SER A 1 127 ? -10.344 5.350 5.235 1.00 90.19 127 SER A C 1
ATOM 991 O O . SER A 1 127 ? -11.261 6.135 4.972 1.00 90.19 127 SER A O 1
ATOM 993 N N . LEU A 1 128 ? -9.523 5.546 6.272 1.00 91.56 128 LEU A N 1
ATOM 994 C CA . LEU A 1 128 ? -9.622 6.683 7.190 1.00 91.56 128 LEU A CA 1
ATOM 995 C C . LEU A 1 128 ? -9.416 8.020 6.469 1.00 91.56 128 LEU A C 1
ATOM 997 O O . LEU A 1 128 ? -10.247 8.919 6.600 1.00 91.56 128 LEU A O 1
ATOM 1001 N N . MET A 1 129 ? -8.365 8.120 5.653 1.00 88.12 129 MET A N 1
ATOM 1002 C CA . MET A 1 129 ? -7.952 9.348 4.964 1.00 88.12 129 MET A CA 1
ATOM 1003 C C . MET A 1 129 ? -8.935 9.812 3.880 1.00 88.12 129 MET A C 1
ATOM 1005 O O . MET A 1 129 ? -8.804 10.933 3.393 1.00 88.12 129 MET A O 1
ATOM 1009 N N . THR A 1 130 ? -9.929 8.993 3.516 1.00 87.75 130 THR A N 1
ATOM 1010 C CA . THR A 1 130 ? -11.045 9.413 2.646 1.00 87.75 130 THR A CA 1
ATOM 1011 C C . THR A 1 130 ? -12.084 10.290 3.354 1.00 87.75 130 THR A C 1
ATOM 1013 O O . THR A 1 130 ? -13.029 10.751 2.716 1.00 87.75 130 THR A O 1
ATOM 1016 N N . ASN A 1 131 ? -11.980 10.472 4.674 1.00 87.75 131 ASN A N 1
ATOM 1017 C CA . ASN A 1 131 ? -12.920 11.274 5.454 1.00 87.75 131 ASN A CA 1
ATOM 1018 C C . ASN A 1 131 ? -12.306 12.652 5.743 1.00 87.75 131 ASN A C 1
ATOM 1020 O O . ASN A 1 131 ? -11.208 12.716 6.302 1.00 87.75 131 ASN A O 1
ATOM 1024 N N . PRO A 1 132 ? -12.979 13.757 5.385 1.00 86.31 132 PRO A N 1
ATOM 1025 C CA . PRO A 1 132 ? -12.418 15.097 5.533 1.00 86.31 132 PRO A CA 1
ATOM 1026 C C . PRO A 1 132 ? -12.219 15.514 6.995 1.00 86.31 132 PRO A C 1
ATOM 1028 O O . PRO A 1 132 ? -11.358 16.344 7.266 1.00 86.31 132 PRO A O 1
ATOM 1031 N N . GLU A 1 133 ? -12.971 14.936 7.930 1.00 89.38 133 GLU A N 1
ATOM 1032 C CA . GLU A 1 133 ? -12.895 15.229 9.364 1.00 89.38 133 GLU A CA 1
ATOM 1033 C C . GLU A 1 133 ? -11.719 14.536 10.051 1.00 89.38 133 GLU A C 1
ATOM 1035 O O . GLU A 1 133 ? -11.318 14.944 11.138 1.00 89.38 133 GLU A O 1
ATOM 1040 N N . VAL A 1 134 ? -11.158 13.492 9.436 1.00 89.38 134 VAL A N 1
ATOM 1041 C CA . VAL A 1 134 ? -10.075 12.708 10.031 1.00 89.38 134 VAL A CA 1
ATOM 1042 C C . VAL A 1 134 ? -8.763 13.495 9.980 1.00 89.38 134 VAL A C 1
ATOM 1044 O O . VAL A 1 134 ? -8.412 14.140 8.979 1.00 89.38 134 VAL A O 1
ATOM 1047 N N . GLY A 1 135 ? -8.057 13.467 11.109 1.00 87.00 135 GLY A N 1
ATOM 1048 C CA . GLY A 1 135 ? -6.711 13.990 11.276 1.00 87.00 135 GLY A CA 1
ATOM 1049 C C . GLY A 1 135 ? -5.657 13.111 10.602 1.00 87.00 135 GLY A C 1
ATOM 1050 O O . GLY A 1 135 ? -5.947 12.287 9.739 1.00 87.00 135 GLY A O 1
ATOM 1051 N N . ASN A 1 136 ? -4.393 13.311 10.969 1.00 85.38 136 ASN A N 1
ATOM 1052 C CA . ASN A 1 136 ? -3.289 12.559 10.363 1.00 85.38 136 ASN A CA 1
ATOM 1053 C C . ASN A 1 136 ? -2.903 11.301 11.160 1.00 85.38 136 ASN A C 1
ATOM 1055 O O . ASN A 1 136 ? -2.164 10.470 10.635 1.00 85.38 136 ASN A O 1
ATOM 1059 N N . GLU A 1 137 ? -3.401 11.149 12.391 1.00 89.88 137 GLU A N 1
ATOM 1060 C CA . GLU A 1 137 ? -3.019 10.048 13.276 1.00 89.88 137 GLU A CA 1
ATOM 1061 C C . GLU A 1 137 ? -4.150 9.075 13.549 1.00 89.88 137 GLU A C 1
ATOM 1063 O O . GLU A 1 137 ? -5.311 9.443 13.749 1.00 89.88 137 GLU A O 1
ATOM 1068 N N . PHE A 1 138 ? -3.755 7.811 13.628 1.00 92.94 138 PHE A N 1
ATOM 1069 C CA . PHE A 1 138 ? -4.598 6.724 14.073 1.00 92.94 138 PHE A CA 1
ATOM 1070 C C . PHE A 1 138 ? -3.747 5.607 14.683 1.00 92.94 138 PHE A C 1
ATOM 1072 O O . PHE A 1 138 ? -2.548 5.487 14.417 1.00 92.94 138 PHE A O 1
ATOM 1079 N N . GLN A 1 139 ? -4.392 4.760 15.475 1.00 93.25 139 GLN A N 1
ATOM 1080 C CA . GLN A 1 139 ? -3.801 3.579 16.083 1.00 93.25 139 GLN A CA 1
ATOM 1081 C C . GLN A 1 139 ? -4.759 2.397 15.940 1.00 93.25 139 GLN A C 1
ATOM 1083 O O . GLN A 1 139 ? -5.940 2.488 16.263 1.00 93.25 139 GLN A O 1
ATOM 1088 N N . ILE A 1 140 ? -4.232 1.273 15.478 1.00 93.38 140 ILE A N 1
ATOM 1089 C CA . ILE A 1 140 ? -4.898 -0.021 15.441 1.00 93.38 140 ILE A CA 1
ATOM 1090 C C . ILE A 1 140 ? -4.514 -0.761 16.716 1.00 93.38 140 ILE A C 1
ATOM 1092 O O . ILE A 1 140 ? -3.337 -1.004 16.974 1.00 93.38 140 ILE A O 1
ATOM 1096 N N . VAL A 1 141 ? -5.508 -1.137 17.504 1.00 92.94 141 VAL A N 1
ATOM 1097 C CA . VAL A 1 141 ? -5.349 -1.995 18.672 1.00 92.94 141 VAL A CA 1
ATOM 1098 C C . VAL A 1 141 ? -6.025 -3.320 18.365 1.00 92.94 141 VAL A C 1
ATOM 1100 O O . VAL A 1 141 ? -7.228 -3.361 18.100 1.00 92.94 141 VAL A O 1
ATOM 1103 N N . VAL A 1 142 ? -5.252 -4.398 1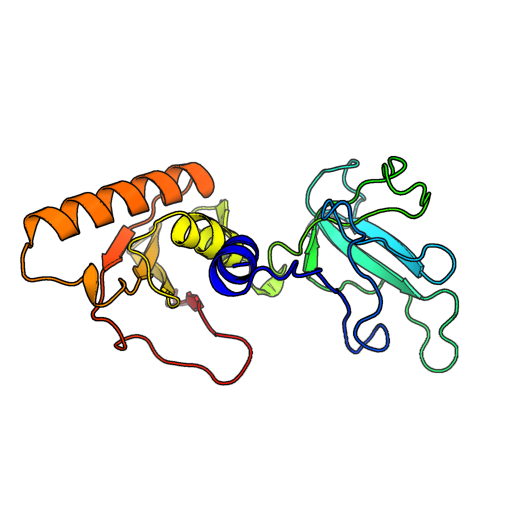8.396 1.00 92.38 142 VAL A N 1
ATOM 1104 C CA . VAL A 1 142 ? -5.774 -5.758 18.270 1.00 92.38 142 VAL A CA 1
ATOM 1105 C C . VAL A 1 142 ? -5.692 -6.426 19.626 1.00 92.38 142 VAL A C 1
ATOM 1107 O O . VAL A 1 142 ? -4.691 -6.318 20.324 1.00 92.38 142 VAL A O 1
ATOM 1110 N N . ASP A 1 143 ? -6.783 -7.057 20.029 1.00 91.62 143 ASP A N 1
ATOM 1111 C CA . ASP A 1 143 ? -6.944 -7.656 21.350 1.00 91.62 143 ASP A CA 1
ATOM 1112 C C . ASP A 1 143 ? -7.774 -8.938 21.231 1.00 91.62 143 ASP A C 1
ATOM 1114 O O . ASP A 1 143 ? -8.458 -9.146 20.225 1.00 91.62 143 ASP A O 1
ATOM 1118 N N . ARG A 1 144 ? -7.753 -9.796 22.249 1.00 88.06 144 ARG A N 1
ATOM 1119 C CA . ARG A 1 144 ? -8.531 -11.037 22.293 1.00 88.06 144 ARG A CA 1
ATOM 1120 C C . ARG A 1 144 ? -9.449 -11.035 23.508 1.00 88.06 144 ARG A C 1
ATOM 1122 O O . ARG A 1 144 ? -8.998 -11.052 24.648 1.00 88.06 144 ARG A O 1
ATOM 1129 N N . LYS A 1 145 ? -10.762 -11.064 23.262 1.00 83.00 145 LYS A N 1
ATOM 1130 C CA . LYS A 1 145 ? -11.785 -11.188 24.311 1.00 83.00 145 LYS A CA 1
ATOM 1131 C C . LYS A 1 145 ? -12.404 -12.580 24.247 1.00 83.00 145 LYS A C 1
ATOM 1133 O O . LYS A 1 145 ? -13.227 -12.867 23.378 1.00 83.00 145 LYS A O 1
ATOM 1138 N N . GLY A 1 146 ? -11.988 -13.454 25.163 1.00 83.31 146 GLY A N 1
ATOM 1139 C CA . GLY A 1 146 ? -12.358 -14.870 25.133 1.00 83.31 146 GLY A CA 1
ATOM 1140 C C . GLY A 1 146 ? -11.751 -15.569 23.914 1.00 83.31 146 GLY A C 1
ATOM 1141 O O . GLY A 1 146 ? -10.542 -15.523 23.718 1.00 83.31 146 GLY A O 1
ATOM 1142 N N . ALA A 1 147 ? -12.588 -16.193 23.082 1.00 77.94 147 ALA A N 1
ATOM 1143 C CA . ALA A 1 147 ? -12.150 -16.903 21.875 1.00 77.94 147 ALA A CA 1
ATOM 1144 C C . ALA A 1 147 ? -12.092 -16.026 20.608 1.00 77.94 147 ALA A C 1
ATOM 1146 O O . ALA A 1 147 ? -11.699 -16.509 19.549 1.00 77.94 147 ALA A O 1
ATOM 1147 N N . LEU A 1 148 ? -12.516 -14.758 20.681 1.00 83.56 148 LEU A N 1
ATOM 1148 C CA . LEU A 1 148 ? -12.643 -13.894 19.508 1.00 83.56 148 LEU A CA 1
ATOM 1149 C C . LEU A 1 148 ? -11.630 -12.754 19.537 1.00 83.56 148 LEU A C 1
ATOM 1151 O 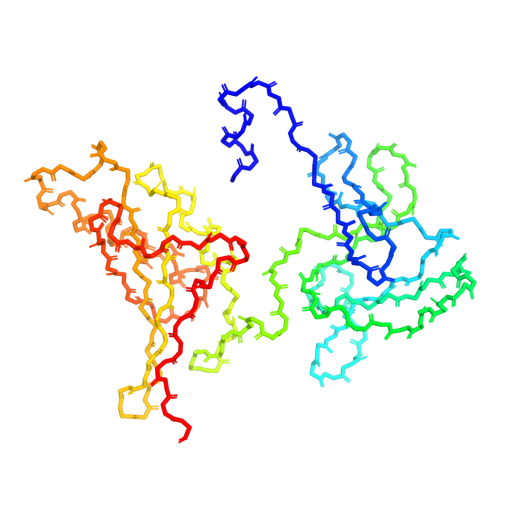O . LEU A 1 148 ? -11.568 -11.969 20.487 1.00 83.56 148 LEU A O 1
ATOM 1155 N N . ASP A 1 149 ? -10.905 -12.618 18.430 1.00 88.44 149 ASP A N 1
ATOM 1156 C CA . ASP A 1 149 ? -10.098 -11.435 18.164 1.00 88.44 149 ASP A CA 1
ATOM 1157 C C . ASP A 1 149 ? -11.019 -10.216 17.963 1.00 88.44 149 ASP A C 1
ATOM 1159 O O . ASP A 1 149 ? -12.115 -10.293 17.385 1.00 88.44 149 ASP A O 1
ATOM 1163 N N . THR A 1 150 ? -10.572 -9.072 18.465 1.00 90.81 150 THR A N 1
ATOM 1164 C CA . THR A 1 150 ? -11.239 -7.775 18.370 1.00 90.81 150 THR A CA 1
ATOM 1165 C C . THR A 1 150 ? -10.263 -6.747 17.822 1.00 90.81 150 THR A C 1
ATOM 1167 O O . THR A 1 150 ? -9.091 -6.742 18.189 1.00 90.81 150 THR A O 1
ATOM 1170 N N . MET A 1 151 ? -10.755 -5.880 16.939 1.00 93.81 151 MET A N 1
ATOM 1171 C CA . MET A 1 151 ? -9.978 -4.798 16.347 1.00 93.81 151 MET A CA 1
ATOM 1172 C C . MET A 1 151 ? -10.632 -3.464 16.692 1.00 93.81 151 MET A C 1
ATOM 1174 O O . MET A 1 151 ? -11.815 -3.244 16.415 1.00 93.81 151 MET A O 1
ATOM 1178 N N . LEU A 1 152 ? -9.847 -2.585 17.301 1.00 94.50 152 LEU A N 1
ATOM 1179 C CA . LEU A 1 152 ? -10.208 -1.215 17.625 1.00 94.50 152 LEU A CA 1
ATOM 1180 C C . LEU A 1 152 ? -9.318 -0.264 16.821 1.00 94.50 152 LEU A C 1
ATOM 1182 O O . LEU A 1 152 ? -8.098 -0.387 16.841 1.00 94.50 152 LEU A O 1
ATOM 1186 N N . VAL A 1 153 ? -9.924 0.701 16.140 1.00 95.38 153 VAL A N 1
ATOM 1187 C CA . VAL A 1 153 ? -9.223 1.790 15.459 1.00 95.38 153 VAL A CA 1
ATOM 1188 C C . VAL A 1 153 ? -9.491 3.076 16.226 1.00 95.38 153 VAL A C 1
ATOM 1190 O O . VAL A 1 153 ? -10.609 3.586 16.226 1.00 95.38 153 VAL A O 1
ATOM 1193 N N . ARG A 1 154 ? -8.457 3.590 16.888 1.00 95.25 154 ARG A N 1
ATOM 1194 C CA . ARG A 1 154 ? -8.468 4.901 17.538 1.00 95.25 154 ARG A CA 1
ATOM 1195 C C . ARG A 1 154 ? -8.038 5.935 16.510 1.00 95.25 154 ARG A C 1
ATOM 1197 O O . ARG A 1 154 ? -7.008 5.739 15.867 1.00 95.25 154 ARG A O 1
ATOM 1204 N N . VAL A 1 155 ? -8.806 7.000 16.323 1.00 94.50 155 VAL A N 1
ATOM 1205 C CA . VAL A 1 155 ? -8.537 8.009 15.289 1.00 94.50 155 VAL A CA 1
ATOM 1206 C C . VAL A 1 155 ? -8.705 9.417 15.844 1.00 94.50 155 VAL A C 1
ATOM 1208 O O . VAL A 1 155 ? -9.677 9.704 16.542 1.00 94.50 155 VAL A O 1
ATOM 1211 N N . GLU A 1 156 ? -7.752 10.291 15.529 1.00 92.81 156 GLU A N 1
ATOM 1212 C CA . GLU A 1 156 ? -7.874 11.720 15.812 1.00 92.81 156 GLU A CA 1
ATOM 1213 C C . GLU A 1 156 ? -8.729 12.388 14.733 1.00 92.81 156 GLU A C 1
ATOM 1215 O O . GLU A 1 156 ? -8.555 12.137 13.536 1.00 92.81 156 GLU A O 1
ATOM 1220 N N . LEU A 1 157 ? -9.624 13.286 15.141 1.00 90.94 157 LEU A N 1
ATOM 1221 C CA . LEU A 1 157 ? -10.251 14.223 14.212 1.00 90.94 157 LEU A CA 1
ATOM 1222 C C . LEU A 1 157 ? -9.398 15.481 14.063 1.00 90.94 157 LEU A C 1
ATOM 1224 O O . LEU A 1 157 ? -8.508 15.768 14.865 1.00 90.94 157 LEU A O 1
ATOM 1228 N N . ARG A 1 158 ? -9.677 16.254 13.018 1.00 87.00 158 ARG A N 1
ATOM 1229 C CA . ARG A 1 158 ? -9.149 17.611 12.906 1.00 87.00 158 ARG A CA 1
ATOM 1230 C C . ARG A 1 158 ? -9.745 18.490 14.014 1.00 87.00 158 ARG A C 1
ATOM 1232 O O . ARG A 1 158 ? -10.915 18.289 14.346 1.00 87.00 158 ARG A O 1
ATOM 1239 N N . PRO A 1 159 ? -9.000 19.473 14.551 1.00 84.56 159 PRO A N 1
ATOM 1240 C CA . PRO A 1 159 ? -9.499 20.351 15.612 1.00 84.56 159 PRO A CA 1
ATOM 1241 C C . PRO A 1 159 ? -10.838 21.016 15.276 1.00 84.56 159 PRO A C 1
ATOM 1243 O O . PRO A 1 159 ? -11.692 21.151 16.140 1.00 84.56 159 PRO A O 1
ATOM 1246 N N . GLU A 1 160 ? -11.065 21.364 14.007 1.00 83.25 160 GLU A N 1
ATOM 1247 C CA . GLU A 1 160 ? -12.297 22.017 13.552 1.00 83.25 160 GLU A CA 1
ATOM 1248 C C . GLU A 1 160 ? -13.512 21.075 13.551 1.00 83.25 160 GLU A C 1
ATOM 1250 O O . GLU A 1 160 ? -14.650 21.531 13.624 1.00 83.25 160 GLU A O 1
ATOM 1255 N N . ALA A 1 161 ? -13.272 19.764 13.452 1.00 80.69 161 ALA A N 1
ATOM 1256 C CA . ALA A 1 161 ? -14.298 18.724 13.513 1.00 80.69 161 ALA A CA 1
ATOM 1257 C C . ALA A 1 161 ? -14.496 18.169 14.936 1.00 80.69 161 ALA A C 1
ATOM 1259 O O . ALA A 1 161 ? -15.481 17.481 15.197 1.00 80.69 161 ALA A O 1
ATOM 1260 N N . PHE A 1 162 ? -13.577 18.469 15.857 1.00 74.31 162 PHE A N 1
ATOM 1261 C CA . PHE A 1 162 ? -13.638 18.089 17.265 1.00 74.31 162 PHE A CA 1
ATOM 1262 C C . PHE A 1 162 ? -14.295 19.220 18.082 1.00 74.31 162 PHE A C 1
ATOM 1264 O O . PHE A 1 162 ? -13.643 19.898 18.869 1.00 74.31 162 PHE A O 1
ATOM 1271 N N . GLY A 1 163 ? -15.580 19.489 17.820 1.00 69.69 163 GLY A N 1
ATOM 1272 C CA . GLY A 1 163 ? -16.375 20.513 18.520 1.00 69.69 163 GLY A CA 1
ATOM 1273 C C . GLY A 1 163 ? -17.426 19.932 19.479 1.00 69.69 163 GLY A C 1
ATOM 1274 O O . GLY A 1 163 ? -17.705 18.737 19.451 1.00 69.69 163 GLY A O 1
ATOM 1275 N N . ASP A 1 164 ? -18.074 20.795 20.273 1.00 60.69 164 ASP A N 1
ATOM 1276 C CA . ASP A 1 164 ? -19.001 20.456 21.383 1.00 60.69 164 ASP A CA 1
ATOM 1277 C C . ASP A 1 164 ? -20.323 19.750 20.994 1.00 60.69 164 ASP A C 1
ATOM 1279 O O . ASP A 1 164 ? -21.232 19.587 21.812 1.00 60.69 164 ASP A O 1
ATOM 1283 N N . ARG A 1 165 ? -20.481 19.308 19.745 1.00 66.75 165 ARG A N 1
ATOM 1284 C CA . ARG A 1 165 ? -21.703 18.648 19.265 1.00 66.75 165 ARG A CA 1
ATOM 1285 C C . ARG A 1 165 ? -21.526 17.133 19.275 1.00 66.75 165 ARG A C 1
ATOM 1287 O O . ARG A 1 165 ? -21.271 16.526 18.243 1.00 66.75 165 ARG A O 1
ATOM 1294 N N . LEU A 1 166 ? -21.732 16.516 20.442 1.00 65.00 166 LEU A N 1
ATOM 1295 C CA . LEU A 1 166 ? -21.700 15.054 20.654 1.00 65.00 166 LEU A CA 1
ATOM 1296 C C . LEU A 1 166 ? -22.443 14.248 19.567 1.00 65.00 166 LEU A C 1
ATOM 1298 O O . LEU A 1 166 ? -21.937 13.229 19.106 1.00 65.00 166 LEU A O 1
ATOM 1302 N N . PHE A 1 167 ? -23.594 14.737 19.094 1.00 63.62 167 PHE A N 1
ATOM 1303 C CA . PHE A 1 167 ? -24.369 14.093 18.024 1.00 63.62 167 PHE A CA 1
ATOM 1304 C C . PHE A 1 167 ? -23.637 14.022 16.670 1.00 63.62 167 PHE A C 1
ATOM 1306 O O . PHE A 1 167 ? -23.865 13.094 15.897 1.00 63.62 167 PHE A O 1
ATOM 1313 N N . GLU A 1 168 ? -22.755 14.978 16.365 1.00 79.38 168 GLU A N 1
ATOM 1314 C CA . GLU A 1 168 ? -21.966 14.973 15.126 1.00 79.38 168 GLU A CA 1
ATOM 1315 C C . GLU A 1 168 ? -20.827 13.944 15.199 1.00 79.38 168 GLU A C 1
ATOM 1317 O O . GLU A 1 168 ? -20.506 13.309 14.193 1.00 79.38 168 GLU A O 1
ATOM 1322 N N . LEU A 1 169 ? -20.273 13.704 16.393 1.00 83.38 169 LEU A N 1
ATOM 1323 C CA . LEU A 1 169 ? -19.208 12.721 16.606 1.00 83.38 169 LEU A CA 1
ATOM 1324 C C . LEU A 1 169 ? -19.692 11.284 16.386 1.00 83.38 169 LEU A C 1
ATOM 1326 O O . LEU A 1 169 ? -18.996 10.509 15.728 1.00 83.38 169 LEU A O 1
ATOM 1330 N N . ASP A 1 170 ? -20.885 10.935 16.873 1.00 86.38 170 ASP A N 1
ATOM 1331 C CA . ASP A 1 170 ? -21.459 9.600 16.654 1.00 86.38 170 ASP A CA 1
ATOM 1332 C C . ASP A 1 170 ? -21.727 9.340 15.164 1.00 86.38 170 ASP A C 1
ATOM 1334 O O . ASP A 1 170 ? -21.359 8.287 14.640 1.00 86.38 170 ASP A O 1
ATOM 1338 N N . ALA A 1 171 ? -22.251 10.332 14.436 1.00 88.44 171 ALA A N 1
ATOM 1339 C CA . ALA A 1 171 ? -22.459 10.218 12.992 1.00 88.44 171 ALA A CA 1
ATOM 1340 C C . ALA A 1 171 ? -21.136 10.036 12.218 1.00 88.44 171 ALA A C 1
ATOM 1342 O O . ALA A 1 171 ? -21.050 9.216 11.296 1.00 88.44 171 ALA A O 1
ATOM 1343 N N . ILE A 1 172 ? -20.081 10.768 12.600 1.00 88.50 172 ILE A N 1
ATOM 1344 C CA . ILE A 1 172 ? -18.737 10.614 12.021 1.00 88.50 172 ILE A CA 1
ATOM 1345 C C . ILE A 1 172 ? -18.195 9.209 12.310 1.00 88.50 172 ILE A C 1
ATOM 1347 O O . ILE A 1 172 ? -17.715 8.530 11.396 1.00 88.50 172 ILE A O 1
ATOM 1351 N N . LYS A 1 173 ? -18.302 8.751 13.560 1.00 91.88 173 LYS A N 1
ATOM 1352 C CA . LYS A 1 173 ? -17.855 7.428 14.007 1.00 91.88 173 LYS A CA 1
ATOM 1353 C C . LYS A 1 173 ? -18.546 6.305 13.241 1.00 91.88 173 LYS A C 1
ATOM 1355 O O . LYS A 1 173 ? -17.863 5.395 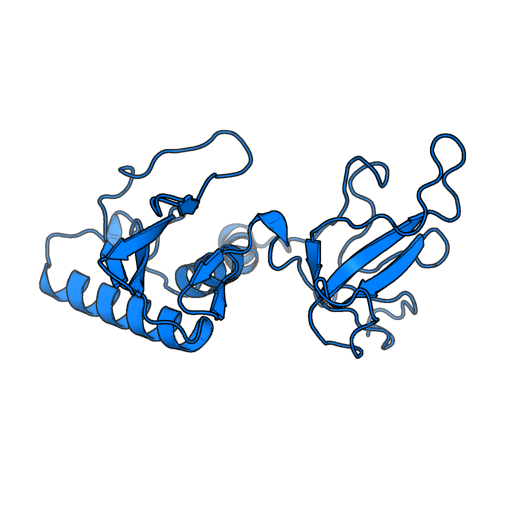12.763 1.00 91.88 173 LYS A O 1
ATOM 1360 N N . ASP A 1 174 ? -19.864 6.369 13.080 1.00 91.62 174 ASP A N 1
ATOM 1361 C CA . ASP A 1 174 ? -20.641 5.357 12.362 1.00 91.62 174 ASP A CA 1
ATOM 1362 C C . ASP A 1 174 ? -20.253 5.297 10.885 1.00 91.62 174 ASP A C 1
ATOM 1364 O O . ASP A 1 174 ? -20.022 4.214 10.339 1.00 91.62 174 ASP A O 1
ATOM 1368 N N . ARG A 1 175 ? -20.071 6.457 10.244 1.00 91.62 175 ARG A N 1
ATOM 1369 C CA . ARG A 1 175 ? -19.620 6.535 8.849 1.00 91.62 175 ARG A CA 1
ATOM 1370 C C . ARG A 1 175 ? -18.220 5.953 8.660 1.00 91.62 175 ARG A C 1
ATOM 1372 O O . ARG A 1 175 ? -17.997 5.187 7.719 1.00 91.62 175 ARG A O 1
ATOM 1379 N N . ILE A 1 176 ? -17.280 6.287 9.546 1.00 93.19 176 ILE A N 1
ATOM 1380 C CA . ILE A 1 176 ? -15.920 5.729 9.518 1.00 93.19 176 ILE A CA 1
ATOM 1381 C C . ILE A 1 176 ? -15.970 4.211 9.731 1.00 93.19 176 ILE A C 1
ATOM 1383 O O . ILE A 1 176 ? -15.341 3.461 8.983 1.00 93.19 176 ILE A O 1
ATOM 1387 N N . THR A 1 177 ? -16.758 3.750 10.706 1.00 93.75 177 THR A N 1
ATOM 1388 C CA . THR A 1 177 ? -16.937 2.324 11.010 1.00 93.75 177 THR A CA 1
ATOM 1389 C C . THR A 1 177 ? -17.488 1.566 9.806 1.00 93.75 177 THR A C 1
ATOM 1391 O O . THR A 1 177 ? -16.978 0.498 9.465 1.00 93.75 177 THR A O 1
ATOM 1394 N N . HIS A 1 178 ? -18.495 2.119 9.126 1.00 91.88 178 HIS A N 1
ATOM 1395 C CA . HIS A 1 178 ? -19.089 1.515 7.938 1.00 91.88 178 HIS A CA 1
ATOM 1396 C C . HIS A 1 178 ? -18.071 1.370 6.795 1.00 91.88 178 HIS A C 1
ATOM 1398 O O . HIS A 1 178 ? -17.927 0.281 6.237 1.00 91.88 178 HIS A O 1
ATOM 1404 N N . LYS A 1 179 ? -17.297 2.424 6.500 1.00 90.69 179 LYS A N 1
ATOM 1405 C CA . LYS A 1 179 ? -16.234 2.381 5.479 1.00 90.69 179 LYS A CA 1
ATOM 1406 C C . LYS A 1 179 ? -15.136 1.365 5.806 1.00 90.69 179 LYS A C 1
ATOM 1408 O O . LYS A 1 179 ? -14.703 0.618 4.928 1.00 90.69 179 LYS A O 1
ATOM 1413 N N . LEU A 1 180 ? -14.694 1.310 7.063 1.00 92.44 180 LEU A N 1
ATOM 1414 C CA . LEU A 1 180 ? -13.684 0.341 7.497 1.00 92.44 180 LEU A CA 1
ATOM 1415 C C . LEU A 1 180 ? -14.194 -1.097 7.377 1.00 92.44 180 LEU A C 1
ATOM 1417 O O . LEU A 1 180 ? -13.482 -1.953 6.864 1.00 92.44 180 LEU A O 1
ATOM 1421 N N . ARG A 1 181 ? -15.442 -1.369 7.774 1.00 90.50 181 ARG A N 1
ATOM 1422 C CA . ARG A 1 181 ? -16.040 -2.703 7.608 1.00 90.50 181 ARG A CA 1
ATOM 1423 C C . ARG A 1 181 ? -16.133 -3.113 6.140 1.00 90.50 181 ARG A C 1
ATOM 1425 O O . ARG A 1 181 ? -15.794 -4.247 5.825 1.00 90.50 181 ARG A O 1
ATOM 1432 N N . GLY A 1 182 ? -16.541 -2.200 5.257 1.00 87.50 182 GLY A N 1
ATOM 1433 C CA . GLY A 1 182 ? -16.635 -2.475 3.819 1.00 87.50 182 GLY A CA 1
ATOM 1434 C C . GLY A 1 182 ? -15.280 -2.690 3.137 1.00 87.50 182 GLY A C 1
ATOM 1435 O O . GLY A 1 182 ? -15.183 -3.488 2.215 1.00 87.50 182 GLY A O 1
ATOM 1436 N N . SER A 1 183 ? -14.226 -2.008 3.593 1.00 85.38 183 SER A N 1
ATOM 1437 C CA . SER A 1 183 ? -12.882 -2.138 3.008 1.00 85.38 183 SER A CA 1
ATOM 1438 C C . SER A 1 183 ? -12.082 -3.322 3.552 1.00 85.38 183 SER A C 1
ATOM 1440 O O . SER A 1 183 ? -11.286 -3.903 2.817 1.00 85.38 183 SER A O 1
ATOM 1442 N N . LEU A 1 184 ? -12.271 -3.678 4.825 1.00 86.81 184 LEU A N 1
ATOM 1443 C CA . LEU A 1 184 ? -11.477 -4.706 5.506 1.00 86.81 184 LEU A CA 1
ATOM 1444 C C . LEU A 1 184 ? -12.191 -6.057 5.611 1.00 86.81 184 LEU A C 1
ATOM 1446 O O . LEU A 1 184 ? -11.554 -7.045 5.958 1.00 86.81 184 LEU A O 1
ATOM 1450 N N . ASN A 1 185 ? -13.507 -6.108 5.374 1.00 85.38 185 ASN A N 1
ATOM 1451 C CA . ASN A 1 185 ? -14.355 -7.294 5.556 1.00 85.38 185 ASN A CA 1
ATOM 1452 C C . ASN A 1 185 ? -14.308 -7.916 6.966 1.00 85.38 185 ASN A C 1
ATOM 1454 O O . ASN A 1 185 ? -14.732 -9.051 7.163 1.00 85.38 185 ASN A O 1
ATOM 1458 N N . VAL A 1 186 ? -13.849 -7.167 7.974 1.00 87.94 186 VAL A N 1
ATOM 1459 C CA . VAL A 1 186 ? -13.783 -7.600 9.375 1.00 87.94 186 VAL A CA 1
ATOM 1460 C C . VAL A 1 186 ? -14.538 -6.629 10.280 1.00 87.94 186 VAL A C 1
ATOM 1462 O O . VAL A 1 186 ? -14.654 -5.434 10.004 1.00 87.94 186 VAL A O 1
ATOM 1465 N N . GLY A 1 187 ? -15.080 -7.143 11.385 1.00 87.81 187 GLY A N 1
ATOM 1466 C CA . GLY A 1 187 ? -15.726 -6.317 12.400 1.00 87.81 187 GLY A CA 1
ATOM 1467 C C . GLY A 1 187 ? -14.718 -5.401 13.096 1.00 87.81 187 GLY A C 1
ATOM 1468 O O . GLY A 1 187 ? -13.886 -5.879 13.863 1.00 87.81 187 GLY A O 1
ATOM 1469 N N . VAL A 1 188 ? -14.835 -4.095 12.855 1.00 92.38 188 VAL A N 1
ATOM 1470 C CA . VAL A 1 188 ? -14.011 -3.052 13.482 1.00 92.38 188 VAL A CA 1
ATOM 1471 C C . VAL A 1 188 ? -14.855 -2.196 14.422 1.00 92.38 188 VAL A C 1
ATOM 1473 O O . VAL A 1 188 ? -15.994 -1.844 14.091 1.00 92.38 188 VAL A O 1
ATOM 1476 N N . ASN A 1 189 ? -14.280 -1.863 15.578 1.00 92.94 189 ASN A N 1
ATOM 1477 C CA . ASN A 1 189 ? -14.754 -0.807 16.466 1.00 92.94 189 ASN A CA 1
ATOM 1478 C C . ASN A 1 189 ? -13.924 0.456 16.227 1.00 92.94 189 ASN A C 1
ATOM 1480 O O . ASN A 1 189 ? -12.711 0.366 16.057 1.00 92.94 189 ASN A O 1
ATOM 1484 N N . VAL A 1 190 ? -14.561 1.623 16.238 1.00 95.25 190 VAL A N 1
ATOM 1485 C CA . VAL A 1 190 ? -13.878 2.915 16.097 1.00 95.25 190 VAL A CA 1
ATOM 1486 C C . VAL A 1 190 ? -14.022 3.694 17.394 1.00 95.25 190 VAL A C 1
ATOM 1488 O O . VAL A 1 190 ? -15.101 3.722 17.980 1.00 95.25 190 VAL A O 1
ATOM 1491 N N . GLU A 1 191 ? -12.945 4.327 17.835 1.00 94.50 191 GLU A N 1
ATOM 1492 C CA . GLU A 1 191 ? -12.933 5.272 18.950 1.00 94.50 191 GLU A CA 1
ATOM 1493 C C . GLU A 1 191 ? -12.353 6.590 18.443 1.00 94.50 191 GLU A C 1
ATOM 1495 O O . GLU A 1 191 ? -11.238 6.632 17.923 1.00 94.50 191 GLU A O 1
ATOM 1500 N N . ILE A 1 192 ? -13.133 7.661 18.564 1.00 92.38 192 ILE A N 1
ATOM 1501 C CA . ILE A 1 192 ? -12.644 9.009 18.296 1.00 92.38 192 ILE A CA 1
ATOM 1502 C C . ILE A 1 192 ? -11.930 9.483 19.557 1.00 92.38 192 ILE A C 1
ATOM 1504 O O . ILE A 1 192 ? -12.508 9.441 20.642 1.00 92.38 192 ILE A O 1
ATOM 1508 N N . VAL A 1 193 ? -10.684 9.915 19.404 1.00 91.25 193 VAL A N 1
ATOM 1509 C CA . VAL A 1 193 ? -9.860 10.427 20.503 1.00 91.25 193 VAL A CA 1
ATOM 1510 C C . VAL A 1 193 ? -9.538 11.903 20.288 1.00 91.25 193 VAL A C 1
ATOM 1512 O O . VAL A 1 193 ? -9.649 12.417 19.172 1.00 91.25 193 VAL A O 1
ATOM 1515 N N . GLU A 1 194 ? -9.147 12.586 21.362 1.00 86.62 194 GLU A N 1
ATOM 1516 C CA . GLU A 1 194 ? -8.801 14.008 21.319 1.00 86.62 194 GLU A CA 1
ATOM 1517 C C . GLU A 1 194 ? -7.650 14.280 20.332 1.00 86.62 194 GLU A C 1
ATOM 1519 O O . GLU A 1 194 ? -6.690 13.497 20.287 1.00 86.62 194 GLU A O 1
ATOM 1524 N N . PRO A 1 195 ? -7.700 15.382 19.557 1.00 87.56 195 PRO A N 1
ATOM 1525 C CA . PRO A 1 195 ? -6.601 15.786 18.690 1.00 87.56 195 PRO A CA 1
ATOM 1526 C C . PRO A 1 195 ? -5.301 15.935 19.492 1.00 87.56 195 PRO A C 1
ATOM 1528 O O . PRO A 1 195 ? -5.259 16.648 20.491 1.00 87.56 195 PRO A O 1
ATOM 1531 N N . GLY A 1 196 ? -4.229 15.271 19.056 1.00 86.50 196 GLY A N 1
ATOM 1532 C CA . GLY A 1 196 ? -2.941 15.286 19.754 1.00 86.50 196 GLY A CA 1
ATOM 1533 C C . GLY A 1 196 ? -2.774 14.245 20.867 1.00 86.50 196 GLY A C 1
ATOM 1534 O O . GLY A 1 196 ? -1.683 14.164 21.427 1.00 86.50 196 GLY A O 1
ATOM 1535 N N . SER A 1 197 ? -3.795 13.441 21.184 1.00 88.50 197 SER A N 1
ATOM 1536 C CA . SER A 1 197 ? -3.727 12.441 22.263 1.00 88.50 197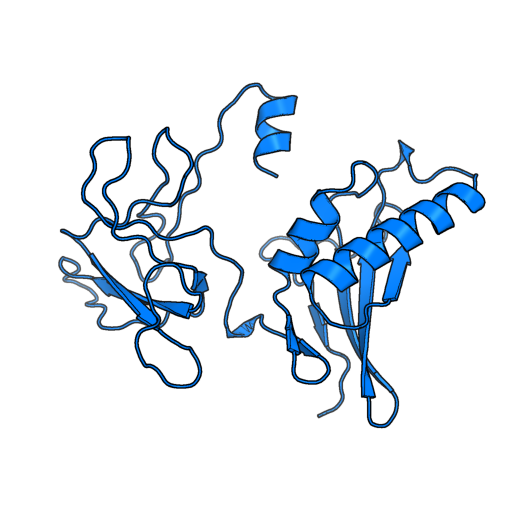 SER A CA 1
ATOM 1537 C C . SER A 1 197 ? -3.000 11.145 21.883 1.00 88.50 197 SER A C 1
ATOM 1539 O O . SER A 1 197 ? -2.584 10.393 22.770 1.00 88.50 197 SER A O 1
ATOM 1541 N N . LEU A 1 198 ? -2.836 10.847 20.587 1.00 90.31 198 LEU A N 1
ATOM 1542 C CA . LEU A 1 198 ? -2.111 9.653 20.151 1.00 90.31 198 LEU A CA 1
ATOM 1543 C C . LEU A 1 198 ? -0.589 9.882 20.179 1.00 90.31 198 LEU A C 1
ATOM 1545 O O . LEU A 1 198 ? -0.115 10.972 19.843 1.00 90.31 198 LEU A O 1
ATOM 1549 N N . PRO A 1 199 ? 0.201 8.852 20.548 1.00 83.94 199 PRO A N 1
ATOM 1550 C CA . PRO A 1 199 ? 1.654 8.958 20.594 1.00 83.94 199 PRO A CA 1
ATOM 1551 C C . PRO A 1 199 ? 2.223 9.277 19.209 1.00 83.94 199 PRO A C 1
ATOM 1553 O O . PRO A 1 199 ? 1.891 8.622 18.220 1.00 83.94 199 PRO A O 1
ATOM 1556 N N . ARG A 1 200 ? 3.110 10.273 19.154 1.00 80.88 200 ARG A N 1
ATOM 1557 C CA . ARG A 1 200 ? 3.866 10.633 17.949 1.00 80.88 200 ARG A CA 1
ATOM 1558 C C . ARG A 1 200 ? 5.137 9.797 17.895 1.00 80.88 200 ARG A C 1
ATOM 1560 O O . ARG A 1 200 ? 5.802 9.614 18.911 1.00 80.88 200 ARG A O 1
ATOM 1567 N N . PHE A 1 201 ? 5.476 9.302 16.713 1.00 67.69 201 PHE A N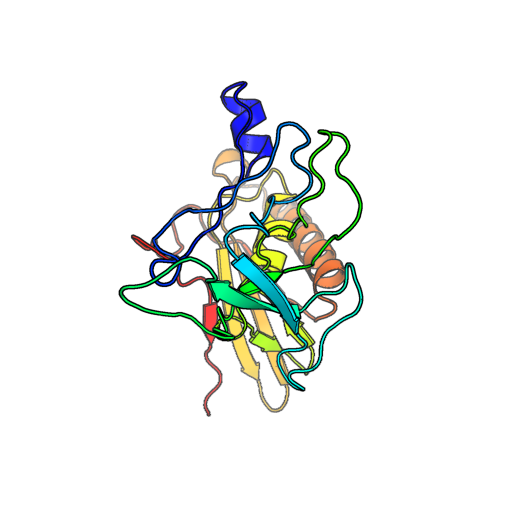 1
ATOM 1568 C CA . PHE A 1 201 ? 6.698 8.535 16.491 1.00 67.69 201 PHE A CA 1
ATOM 1569 C C . PHE A 1 201 ? 7.600 9.299 15.525 1.00 67.69 201 PHE A C 1
ATOM 1571 O O . PHE A 1 201 ? 7.159 9.682 14.442 1.00 67.69 201 PHE A O 1
ATOM 1578 N N . GLU A 1 202 ? 8.864 9.491 15.892 1.00 47.62 202 GLU A N 1
ATOM 1579 C CA . GLU A 1 202 ? 9.903 9.904 14.949 1.00 47.62 202 GLU A CA 1
ATOM 1580 C C . GLU A 1 202 ? 10.369 8.656 14.179 1.00 47.62 202 GLU A C 1
ATOM 1582 O O . GLU A 1 202 ? 10.994 7.762 14.746 1.00 47.62 202 GLU A O 1
ATOM 1587 N N . GLY A 1 203 ? 9.993 8.540 12.900 1.00 59.50 203 GLY A N 1
ATOM 1588 C CA . GLY A 1 203 ? 10.325 7.392 12.040 1.00 59.50 203 GLY A CA 1
ATOM 1589 C C . GLY A 1 203 ? 9.104 6.581 11.584 1.00 59.50 203 GLY A C 1
ATOM 1590 O O . GLY A 1 203 ? 8.031 7.139 11.349 1.00 59.50 203 GLY A O 1
ATOM 1591 N N . LYS A 1 204 ? 9.250 5.255 11.413 1.00 56.03 204 LYS A N 1
ATOM 1592 C CA . LYS A 1 204 ? 8.138 4.377 10.998 1.00 56.03 204 LYS A CA 1
ATOM 1593 C C . LYS A 1 204 ? 7.097 4.345 12.121 1.00 56.03 204 LYS A C 1
ATOM 1595 O O . LYS A 1 204 ? 7.334 3.755 13.174 1.00 56.03 204 LYS A O 1
ATOM 1600 N N . ALA A 1 205 ? 5.957 5.001 11.909 1.00 59.78 205 ALA A N 1
ATOM 1601 C CA . ALA A 1 205 ? 4.902 5.083 12.910 1.00 59.78 205 ALA A CA 1
ATOM 1602 C C . ALA A 1 205 ? 4.450 3.676 13.326 1.00 59.78 205 ALA A C 1
ATOM 1604 O O . ALA A 1 205 ? 3.915 2.917 12.512 1.00 59.78 205 ALA A O 1
ATOM 1605 N N . LYS A 1 206 ? 4.645 3.322 14.603 1.00 68.62 206 LYS A N 1
ATOM 1606 C CA . LYS A 1 206 ? 4.160 2.057 15.163 1.00 68.62 206 LYS A CA 1
ATOM 1607 C C . LYS A 1 206 ? 2.662 2.183 15.433 1.00 68.62 206 LYS A C 1
ATOM 1609 O O . LYS A 1 206 ? 2.213 2.370 16.559 1.00 68.62 206 LYS A O 1
ATOM 1614 N N . ARG A 1 207 ? 1.881 2.120 14.355 1.00 84.19 207 ARG A N 1
ATOM 1615 C CA . ARG A 1 207 ? 0.424 2.302 14.378 1.00 84.19 207 ARG A CA 1
ATOM 1616 C C . ARG A 1 207 ? -0.332 1.074 14.874 1.00 84.19 207 ARG A C 1
ATOM 1618 O O . ARG A 1 207 ? -1.543 1.152 15.009 1.00 84.19 207 ARG A O 1
ATOM 1625 N N . VAL A 1 208 ? 0.351 -0.038 15.144 1.00 87.94 208 VAL A N 1
ATOM 1626 C CA . VAL A 1 208 ? -0.262 -1.296 15.583 1.00 87.94 208 VAL A CA 1
ATOM 1627 C C . VAL A 1 208 ? 0.169 -1.627 17.007 1.00 87.94 208 VAL A C 1
ATOM 1629 O O . VAL A 1 208 ? 1.361 -1.698 17.309 1.00 87.94 208 VAL A O 1
ATOM 1632 N N . VAL A 1 209 ? -0.815 -1.860 17.871 1.00 88.88 209 VAL A N 1
ATOM 1633 C CA . VAL A 1 209 ? -0.649 -2.380 19.228 1.00 88.88 209 VAL A CA 1
ATOM 1634 C C . VAL A 1 209 ? -1.367 -3.722 19.302 1.00 88.88 209 VAL A C 1
ATOM 1636 O O . VAL A 1 209 ? -2.594 -3.765 19.355 1.00 88.88 209 VAL A O 1
ATOM 1639 N N . ASP A 1 210 ? -0.606 -4.814 19.301 1.00 87.69 210 ASP A N 1
ATOM 1640 C CA . ASP A 1 210 ? -1.145 -6.158 19.508 1.00 87.69 210 ASP A CA 1
ATOM 1641 C C . ASP A 1 210 ? -1.088 -6.508 21.001 1.00 87.69 210 ASP A C 1
ATOM 1643 O O . ASP A 1 210 ? -0.013 -6.575 21.595 1.00 87.69 210 ASP A O 1
ATOM 1647 N N . LYS A 1 211 ? -2.261 -6.654 21.619 1.00 88.69 211 LYS A N 1
ATOM 1648 C CA . LYS A 1 211 ? -2.453 -7.011 23.031 1.00 88.69 211 LYS A CA 1
ATOM 1649 C C . LYS A 1 211 ? -2.802 -8.483 23.222 1.00 88.69 211 LYS A C 1
ATOM 1651 O O . LYS A 1 211 ? -3.023 -8.902 24.357 1.00 88.69 211 LYS A O 1
ATOM 1656 N N . ARG A 1 212 ? -2.884 -9.270 22.146 1.00 84.44 212 ARG A N 1
ATOM 1657 C CA . ARG A 1 212 ? -3.172 -10.699 22.254 1.00 84.44 212 ARG A CA 1
ATOM 1658 C C . ARG A 1 212 ? -2.022 -11.357 23.014 1.00 84.44 212 ARG A C 1
ATOM 1660 O O . ARG A 1 212 ? -0.877 -11.313 22.576 1.00 84.44 212 ARG A O 1
ATOM 1667 N N . SER A 1 213 ? -2.321 -11.948 24.165 1.00 68.44 213 SER A N 1
ATOM 1668 C CA . SER A 1 213 ? -1.378 -12.831 24.847 1.00 68.44 213 SER A CA 1
ATOM 1669 C C . SER A 1 213 ? -1.173 -14.074 23.979 1.00 68.44 213 SER A C 1
ATOM 1671 O O . SER A 1 213 ? -2.164 -14.723 23.621 1.00 68.44 213 SER A O 1
ATOM 1673 N N . LEU A 1 214 ? 0.081 -14.366 23.622 1.00 51.72 214 LEU A N 1
ATOM 1674 C CA . LEU A 1 214 ? 0.470 -15.669 23.073 1.00 51.72 214 LEU A CA 1
ATOM 1675 C C . LEU A 1 214 ? 0.189 -16.775 24.094 1.00 51.72 214 LEU A C 1
ATOM 1677 O O . LEU A 1 214 ? 0.465 -16.540 25.294 1.00 51.72 214 LEU A O 1
#